Protein AF-A0A939CUR1-F1 (afdb_monomer)

Solvent-accessible surface area (backbone atoms only — not comparable to full-atom values): 13840 Å² total; per-residue (Å²): 130,84,54,70,67,59,56,50,53,54,41,52,55,47,49,54,52,38,53,52,41,51,52,50,43,52,54,49,52,56,50,45,75,70,51,85,50,70,72,58,36,55,51,44,55,55,48,42,56,52,50,50,54,51,36,54,49,42,51,53,50,45,54,52,52,56,68,70,62,74,82,44,72,70,57,51,53,60,54,64,67,60,46,60,67,62,48,48,54,50,52,57,44,62,71,79,44,52,67,50,76,44,81,42,66,35,53,69,88,67,47,52,70,58,51,50,54,54,50,60,71,68,54,76,94,81,46,97,55,80,67,47,78,42,58,28,70,40,72,60,54,48,75,31,71,68,47,46,49,50,53,50,21,55,74,74,73,44,66,91,88,63,51,69,69,56,41,38,51,50,51,47,58,47,42,76,75,29,46,43,39,41,35,38,38,46,49,73,60,50,53,73,69,53,52,50,45,46,44,63,75,47,48,47,57,42,48,57,62,30,62,78,70,58,54,96,82,59,89,38,38,44,38,37,39,41,34,27,54,67,34,60,64,80,79,49,94,74,86,77,85,130

Sequence (242 aa):
MFSVRHLQQKREELQQHYDAFSEKIRLLRNQHAIEAGASVAFQLDKEIKRVEVERDRLFKQIQIIERSCKSEPIHNELFRLNYIAQVQLFREFITEKRIGAFLVHGSPEYGQIWLLKRLLEKIPESTVTPPIPFHLSRRTLRTDIAALWRELGRRIGVEDFSSHEEIARNVVAQLKTQHIILVFHDLECIDETYLHELICDFWLPLVNSTSQTICSSNEFFLLMFLLDQDGCVNTWNLEFAD

Nearest PDB structures (foldseek):
  4ilo-assembly1_A  TM=2.734E-01  e=2.100E+00  Chlamydia trachomatis L2/434/Bu

Structure (mmCIF, N/CA/C/O backbone):
data_AF-A0A939CUR1-F1
#
_entry.id   AF-A0A939CUR1-F1
#
loop_
_atom_site.group_PDB
_atom_site.id
_atom_site.type_symbol
_atom_site.label_atom_id
_atom_site.label_alt_id
_atom_site.label_comp_id
_atom_site.label_asym_id
_atom_site.label_entity_id
_atom_site.label_seq_id
_atom_site.pdbx_PDB_ins_code
_atom_site.Cartn_x
_atom_site.Cartn_y
_atom_site.Cartn_z
_atom_site.occupancy
_atom_site.B_iso_or_equiv
_atom_site.auth_seq_id
_atom_site.auth_comp_id
_atom_site.auth_asym_id
_atom_site.auth_atom_id
_atom_site.pdbx_PDB_model_num
ATOM 1 N N . MET A 1 1 ? -43.283 -1.032 -3.962 1.00 45.78 1 MET A N 1
ATOM 2 C CA . MET A 1 1 ? -41.818 -1.006 -4.165 1.00 45.78 1 MET A CA 1
ATOM 3 C C . MET A 1 1 ? -41.288 0.243 -3.483 1.00 45.78 1 MET A C 1
ATOM 5 O O . MET A 1 1 ? -41.813 1.313 -3.761 1.00 45.78 1 MET A O 1
ATOM 9 N N . PHE A 1 2 ? -40.352 0.124 -2.538 1.00 50.22 2 PHE A N 1
ATOM 10 C CA . PHE A 1 2 ? -39.721 1.304 -1.936 1.00 50.22 2 PHE A CA 1
ATOM 11 C C . PHE A 1 2 ? -38.903 2.031 -3.011 1.00 50.22 2 PHE A C 1
ATOM 13 O O . PHE A 1 2 ? -38.204 1.382 -3.785 1.00 50.22 2 PHE A O 1
ATOM 20 N N . SER A 1 3 ? -39.020 3.358 -3.089 1.00 62.78 3 SER A N 1
ATOM 21 C CA . SER A 1 3 ? -38.227 4.168 -4.021 1.00 62.78 3 SER A CA 1
ATOM 22 C C . SER A 1 3 ? -36.734 3.997 -3.718 1.00 62.78 3 SER A C 1
ATOM 24 O O . SER A 1 3 ? -36.345 4.041 -2.551 1.00 62.78 3 SER A O 1
ATOM 26 N N . VAL A 1 4 ? -35.898 3.826 -4.748 1.00 62.41 4 VAL A N 1
ATOM 27 C CA . VAL A 1 4 ? -34.434 3.643 -4.639 1.00 62.41 4 VAL A CA 1
ATOM 28 C C . VAL A 1 4 ? -33.788 4.710 -3.745 1.00 62.41 4 VAL A C 1
ATOM 30 O O . VAL A 1 4 ? -32.929 4.394 -2.923 1.00 62.41 4 VAL A O 1
ATOM 33 N N . ARG A 1 5 ? -34.290 5.952 -3.802 1.00 65.25 5 ARG A N 1
ATOM 34 C CA . ARG A 1 5 ? -33.836 7.063 -2.948 1.00 65.25 5 ARG A CA 1
ATOM 35 C C . ARG A 1 5 ? -34.027 6.797 -1.455 1.00 65.25 5 ARG A C 1
ATOM 37 O O . ARG A 1 5 ? -33.176 7.155 -0.653 1.00 65.25 5 ARG A O 1
ATOM 44 N N . HIS A 1 6 ? -35.122 6.140 -1.080 1.00 73.19 6 HIS A N 1
ATOM 45 C CA . HIS A 1 6 ? -35.405 5.816 0.316 1.00 73.19 6 HIS A CA 1
ATOM 46 C C . HIS A 1 6 ? -34.470 4.722 0.849 1.00 73.19 6 HIS A C 1
ATOM 48 O O . HIS A 1 6 ? -34.033 4.785 1.995 1.00 73.19 6 HIS A O 1
ATOM 54 N N . LEU A 1 7 ? -34.113 3.742 0.010 1.00 72.75 7 LEU A N 1
ATOM 55 C CA . LEU A 1 7 ? -33.132 2.715 0.370 1.00 72.75 7 LEU A CA 1
ATOM 56 C C . LEU A 1 7 ? -31.708 3.285 0.455 1.00 72.75 7 LEU A C 1
ATOM 58 O O . LEU A 1 7 ? -30.952 2.878 1.333 1.00 72.75 7 LEU A O 1
ATOM 62 N N . GLN A 1 8 ? -31.357 4.250 -0.402 1.00 70.38 8 GLN A N 1
ATOM 63 C CA . GLN A 1 8 ? -30.071 4.957 -0.344 1.00 70.38 8 GLN A CA 1
ATOM 64 C C . GLN A 1 8 ? -29.929 5.802 0.920 1.00 70.38 8 GLN A C 1
ATOM 66 O O . GLN A 1 8 ? -28.932 5.662 1.621 1.00 70.38 8 GLN A O 1
ATOM 71 N N . GLN A 1 9 ? -30.942 6.602 1.252 1.00 79.19 9 GLN A N 1
ATOM 72 C CA . GLN A 1 9 ? -30.939 7.403 2.475 1.00 79.19 9 GLN A CA 1
ATOM 73 C C . GLN A 1 9 ? -30.814 6.513 3.719 1.00 79.19 9 GLN A C 1
ATOM 75 O O . GLN A 1 9 ? -29.962 6.735 4.574 1.00 79.19 9 GLN A O 1
ATOM 80 N N . LYS A 1 10 ? -31.585 5.422 3.765 1.00 81.69 10 LYS A N 1
ATOM 81 C CA . LYS A 1 10 ? -31.508 4.447 4.855 1.00 81.69 10 LYS A CA 1
ATOM 82 C C . LYS A 1 10 ? -30.134 3.773 4.949 1.00 81.69 10 LYS A C 1
ATOM 84 O O . LYS A 1 10 ? -29.680 3.458 6.043 1.00 81.69 10 LYS A O 1
ATOM 89 N N . ARG A 1 11 ? -29.459 3.537 3.820 1.00 79.50 11 ARG A N 1
ATOM 90 C CA . ARG A 1 11 ? -28.087 3.010 3.802 1.00 79.50 11 ARG A CA 1
ATOM 91 C C . ARG A 1 11 ? -27.094 4.027 4.361 1.00 79.50 11 ARG A C 1
ATOM 93 O O . ARG A 1 11 ? -26.241 3.636 5.146 1.00 79.50 11 ARG A O 1
ATOM 100 N N . GLU A 1 12 ? -27.181 5.292 3.959 1.00 80.06 12 GLU A N 1
ATOM 101 C CA . GLU A 1 12 ? -26.292 6.352 4.457 1.00 80.06 12 GLU A CA 1
ATOM 102 C C . GLU A 1 12 ? -26.417 6.525 5.971 1.00 80.06 12 GLU A C 1
ATOM 104 O O . GLU A 1 12 ? -25.405 6.568 6.664 1.00 80.06 12 GLU A O 1
ATOM 109 N N . GLU A 1 13 ? -27.641 6.509 6.497 1.00 84.75 13 GLU A N 1
ATOM 110 C CA . GLU A 1 13 ? -27.902 6.541 7.940 1.00 84.75 13 GLU A CA 1
ATOM 111 C C . GLU A 1 13 ? -27.266 5.335 8.658 1.00 84.75 13 GLU A C 1
ATOM 113 O O . GLU A 1 13 ? -26.575 5.488 9.667 1.00 84.75 13 GLU A O 1
ATOM 118 N N . LEU A 1 14 ? -27.424 4.124 8.107 1.00 84.62 14 LEU A N 1
ATOM 119 C CA . LEU A 1 14 ? -26.799 2.919 8.664 1.00 84.62 14 LEU A CA 1
ATOM 120 C C . LEU A 1 14 ? -25.266 2.963 8.587 1.00 84.62 14 LEU A C 1
ATOM 122 O O . LEU A 1 14 ? -24.602 2.486 9.507 1.00 84.62 14 LEU A O 1
ATOM 126 N N . GLN A 1 15 ? -24.703 3.537 7.522 1.00 80.25 15 GLN A N 1
ATOM 127 C CA . GLN A 1 15 ? -23.260 3.698 7.349 1.00 80.25 15 GLN A CA 1
ATOM 128 C C . GLN A 1 15 ? -22.686 4.684 8.373 1.00 80.25 15 GLN A C 1
ATOM 130 O O . GLN A 1 15 ? -21.686 4.376 9.012 1.00 80.25 15 GLN A O 1
ATOM 135 N N . GLN A 1 16 ? -23.352 5.818 8.600 1.00 83.88 16 GLN A N 1
ATOM 136 C CA . GLN A 1 16 ? -22.957 6.781 9.632 1.00 83.88 16 GLN A CA 1
ATOM 137 C C . GLN A 1 16 ? -22.974 6.149 11.028 1.00 83.88 16 GLN A C 1
ATOM 139 O O . GLN A 1 16 ? -22.051 6.346 11.816 1.00 83.88 16 GLN A O 1
ATOM 144 N N . HIS A 1 17 ? -23.994 5.340 11.327 1.00 81.31 17 HIS A N 1
ATOM 145 C CA . HIS A 1 17 ? -24.072 4.613 12.594 1.00 81.31 17 HIS A CA 1
ATOM 146 C C . HIS A 1 17 ? -22.960 3.560 12.722 1.00 81.31 17 HIS A C 1
ATOM 148 O O . HIS A 1 17 ? -22.388 3.390 13.798 1.00 81.31 17 HIS A O 1
ATOM 154 N N . TYR A 1 18 ? -22.623 2.875 11.628 1.00 86.00 18 TYR A N 1
ATOM 155 C CA . TYR A 1 18 ? -21.510 1.929 11.588 1.00 86.00 18 TYR A CA 1
ATOM 156 C C . TYR A 1 18 ? -20.160 2.618 11.846 1.00 86.00 18 TYR A C 1
ATOM 158 O O . TYR A 1 18 ? -19.359 2.127 12.646 1.00 86.00 18 TYR A O 1
ATOM 166 N N . ASP A 1 19 ? -19.916 3.767 11.210 1.00 80.94 19 ASP A N 1
ATOM 167 C CA . ASP A 1 19 ? -18.689 4.546 11.393 1.00 80.94 19 ASP A CA 1
ATOM 168 C C . ASP A 1 19 ? -18.581 5.069 12.836 1.00 80.94 19 ASP A C 1
ATOM 170 O O . ASP A 1 19 ? -17.533 4.929 13.469 1.00 80.94 19 ASP A O 1
ATOM 174 N N . ALA A 1 20 ? -19.684 5.560 13.411 1.00 86.50 20 ALA A N 1
ATOM 175 C CA . ALA A 1 20 ? -19.733 5.999 14.805 1.00 86.50 20 ALA A CA 1
ATOM 176 C C . ALA A 1 20 ? -19.427 4.862 15.798 1.00 86.50 20 ALA A C 1
ATOM 178 O O . ALA A 1 20 ? -18.695 5.062 16.770 1.00 86.50 20 ALA A O 1
ATOM 179 N N . PHE A 1 21 ? -19.938 3.649 15.557 1.00 83.00 21 PHE A N 1
ATOM 180 C CA . PHE A 1 21 ? -19.612 2.496 16.399 1.00 83.00 21 PHE A CA 1
ATOM 181 C C . PHE A 1 21 ? -18.171 2.023 16.234 1.00 83.00 21 PHE A C 1
ATOM 183 O O . PHE A 1 21 ? -17.555 1.615 17.218 1.00 83.00 21 PHE A O 1
ATOM 190 N N . SER A 1 22 ? -17.615 2.110 15.027 1.00 80.62 22 SER A N 1
ATOM 191 C CA . SER A 1 22 ? -16.208 1.784 14.777 1.00 80.62 22 SER A CA 1
ATOM 192 C C . SER A 1 22 ? -15.283 2.726 15.548 1.00 80.62 22 SER A C 1
ATOM 194 O O . SER A 1 22 ? -14.357 2.274 16.222 1.00 80.62 22 SER A O 1
ATOM 196 N N . GLU A 1 23 ? -15.595 4.022 15.541 1.00 84.31 23 GLU A N 1
ATOM 197 C CA . GLU A 1 23 ? -14.877 5.003 16.350 1.00 84.31 23 GLU A CA 1
ATOM 198 C C . GLU A 1 23 ? -15.039 4.772 17.852 1.00 84.31 23 GLU A C 1
ATOM 200 O O . GLU A 1 23 ? -14.063 4.811 18.604 1.00 84.31 23 GLU A O 1
ATOM 205 N N . LYS A 1 24 ? -16.250 4.430 18.305 1.00 87.12 24 LYS A N 1
ATOM 206 C CA . LYS A 1 24 ? -16.482 4.078 19.709 1.00 87.12 24 LYS A CA 1
ATOM 207 C C . LYS A 1 24 ? -15.641 2.870 20.142 1.00 87.12 24 LYS A C 1
ATOM 209 O O . LYS A 1 24 ? -15.041 2.911 21.213 1.00 87.12 24 LYS A O 1
ATOM 214 N N . ILE A 1 25 ? -15.558 1.818 19.324 1.00 84.25 25 ILE A N 1
ATOM 215 C CA . ILE A 1 25 ? -14.713 0.643 19.603 1.00 84.25 25 ILE A CA 1
ATOM 216 C C . ILE A 1 25 ? -13.242 1.053 19.697 1.00 84.25 25 ILE A C 1
ATOM 218 O O . ILE A 1 25 ? -12.553 0.613 20.617 1.00 84.25 25 ILE A O 1
ATOM 222 N N . ARG A 1 26 ? -12.763 1.917 18.792 1.00 87.31 26 ARG A N 1
ATOM 223 C CA . ARG A 1 26 ? -11.385 2.428 18.821 1.00 87.31 26 ARG A CA 1
ATOM 224 C C . ARG A 1 26 ? -11.079 3.129 20.145 1.00 87.31 26 ARG A C 1
ATOM 226 O O . ARG A 1 26 ? -10.090 2.800 20.794 1.00 87.31 26 ARG A O 1
ATOM 233 N N . LEU A 1 27 ? -11.947 4.044 20.575 1.00 86.06 27 LEU A N 1
ATOM 234 C CA . LEU A 1 27 ? -11.784 4.763 21.842 1.00 86.06 27 LEU A CA 1
ATOM 235 C C . LEU A 1 27 ? -11.803 3.819 23.050 1.00 86.06 27 LEU A C 1
ATOM 237 O O . LEU A 1 27 ? -10.942 3.929 23.921 1.00 86.06 27 LEU A O 1
ATOM 241 N N . LEU A 1 28 ? -12.731 2.858 23.080 1.00 83.62 28 LEU A N 1
ATOM 242 C CA . LEU A 1 28 ? -12.821 1.879 24.165 1.00 83.62 28 LEU A CA 1
ATOM 243 C C . LEU A 1 28 ? -11.587 0.970 24.235 1.00 83.62 28 LEU A C 1
ATOM 245 O O . LEU A 1 28 ? -11.107 0.689 25.328 1.00 83.62 28 LEU A O 1
ATOM 249 N N . ARG A 1 29 ? -11.037 0.543 23.091 1.00 84.25 29 ARG A N 1
ATOM 250 C CA . ARG A 1 29 ? -9.798 -0.254 23.038 1.00 84.25 29 ARG A CA 1
ATOM 251 C C . ARG A 1 29 ? -8.586 0.543 23.518 1.00 84.25 29 ARG A C 1
ATOM 253 O O . ARG A 1 29 ? -7.776 0.010 24.272 1.00 84.25 29 ARG A O 1
ATOM 260 N N . ASN A 1 30 ? -8.496 1.820 23.149 1.00 82.31 30 ASN A N 1
ATOM 261 C CA . ASN A 1 30 ? -7.448 2.713 23.649 1.00 82.31 30 ASN A CA 1
ATOM 262 C C . ASN A 1 30 ? -7.554 2.905 25.168 1.00 82.31 30 ASN A C 1
ATOM 264 O O . ASN A 1 30 ? -6.546 2.858 25.864 1.00 82.31 30 ASN A O 1
ATOM 268 N N . GLN A 1 31 ? -8.771 3.069 25.692 1.00 82.25 31 GLN A N 1
ATOM 269 C CA . GLN A 1 31 ? -9.006 3.171 27.130 1.00 82.25 31 GLN A CA 1
ATOM 270 C C . GLN A 1 31 ? -8.668 1.862 27.856 1.00 82.25 31 GLN A C 1
ATOM 272 O O . GLN A 1 31 ? -8.016 1.891 28.895 1.00 82.25 31 GLN A O 1
ATOM 277 N N . HIS A 1 32 ? -9.044 0.716 27.284 1.00 79.31 32 HIS A N 1
ATOM 278 C CA . HIS A 1 32 ? -8.709 -0.601 27.821 1.00 79.31 32 HIS A CA 1
ATOM 279 C C . HIS A 1 32 ? -7.191 -0.828 27.892 1.00 79.31 32 HIS A C 1
ATOM 281 O O . HIS A 1 32 ? -6.700 -1.377 28.870 1.00 79.31 32 HIS A O 1
ATOM 287 N N . ALA A 1 33 ? -6.430 -0.360 26.898 1.00 79.00 33 ALA A N 1
ATOM 288 C CA . ALA A 1 33 ? -4.972 -0.486 26.881 1.00 79.00 33 ALA A CA 1
ATOM 289 C C . ALA A 1 33 ? -4.258 0.312 27.993 1.00 79.00 33 ALA A C 1
ATOM 291 O O . ALA A 1 33 ? -3.114 0.006 28.320 1.00 79.00 33 ALA A O 1
ATOM 292 N N . ILE A 1 34 ? -4.916 1.329 28.561 1.00 81.12 34 ILE A N 1
ATOM 293 C CA . ILE A 1 34 ? -4.359 2.219 29.595 1.00 81.12 34 ILE A CA 1
ATOM 294 C C . ILE A 1 34 ? -4.875 1.838 31.000 1.00 81.12 34 ILE A C 1
ATOM 296 O O . ILE A 1 34 ? -4.311 2.259 32.010 1.00 81.12 34 ILE A O 1
ATOM 300 N N . GLU A 1 35 ? -5.933 1.029 31.089 1.00 80.44 35 GLU A N 1
ATOM 301 C CA . GLU A 1 35 ? -6.598 0.682 32.346 1.00 80.44 35 GLU A CA 1
ATOM 302 C C . GLU A 1 35 ? -5.827 -0.386 33.142 1.00 80.44 35 GLU A C 1
ATOM 304 O O . GLU A 1 35 ? -5.558 -1.483 32.656 1.00 80.44 35 GLU A O 1
ATOM 309 N N . ALA A 1 36 ? -5.509 -0.086 34.405 1.00 66.81 36 ALA A N 1
ATOM 310 C CA . ALA A 1 36 ? -4.786 -0.994 35.304 1.00 66.81 36 ALA A CA 1
ATOM 311 C C . ALA A 1 36 ? -5.724 -1.783 36.241 1.00 66.81 36 ALA A C 1
ATOM 313 O O . ALA A 1 36 ? -5.320 -2.780 36.846 1.00 66.81 36 ALA A O 1
ATOM 314 N N . GLY A 1 37 ? -6.980 -1.350 36.392 1.00 78.56 37 GLY A N 1
ATOM 315 C CA . GLY A 1 37 ? -7.966 -1.992 37.253 1.00 78.56 37 GLY A CA 1
ATOM 316 C C . GLY A 1 37 ? -8.685 -3.158 36.573 1.00 78.56 37 GLY A C 1
ATOM 317 O O . GLY A 1 37 ? -9.509 -2.951 35.686 1.00 78.56 37 GLY A O 1
ATOM 318 N N . ALA A 1 38 ? -8.490 -4.384 37.070 1.00 77.44 38 ALA A N 1
ATOM 319 C CA . ALA A 1 38 ? -9.096 -5.602 36.506 1.00 77.44 38 ALA A CA 1
ATOM 320 C C . ALA A 1 38 ? -10.639 -5.559 36.388 1.00 77.44 38 ALA A C 1
ATOM 322 O O . ALA A 1 38 ? -11.211 -6.112 35.453 1.00 77.44 38 ALA A O 1
ATOM 323 N N . SER A 1 39 ? -11.324 -4.880 37.316 1.00 83.38 39 SER A N 1
ATOM 324 C CA . SER A 1 39 ? -12.788 -4.715 37.278 1.00 83.38 39 SER A CA 1
ATOM 325 C C . SER A 1 39 ? -13.245 -3.771 36.158 1.00 83.38 39 SER A C 1
ATOM 327 O O . SER A 1 39 ? -14.251 -4.026 35.496 1.00 83.38 39 SER A O 1
ATOM 329 N N . VAL A 1 40 ? -12.488 -2.694 35.919 1.00 80.81 40 VAL A N 1
ATOM 330 C CA . VAL A 1 40 ? -12.791 -1.699 34.881 1.00 80.81 40 VAL A CA 1
ATOM 331 C C . VAL A 1 40 ? -12.428 -2.251 33.502 1.00 80.81 40 VAL A C 1
ATOM 333 O O . VAL A 1 40 ? -13.236 -2.148 32.584 1.00 80.81 40 VAL A O 1
ATOM 336 N N . ALA A 1 41 ? -11.298 -2.953 33.384 1.00 79.62 41 ALA A N 1
ATOM 337 C CA . ALA A 1 41 ? -10.913 -3.681 32.176 1.00 79.62 41 ALA A CA 1
ATOM 338 C C . ALA A 1 41 ? -11.991 -4.698 31.752 1.00 79.62 41 ALA A C 1
ATOM 340 O O . ALA A 1 41 ? -12.462 -4.677 30.618 1.00 79.62 41 ALA A O 1
ATOM 341 N N . PHE A 1 42 ? -12.498 -5.503 32.693 1.00 82.56 42 PHE A N 1
ATOM 342 C CA . PHE A 1 42 ? -13.574 -6.460 32.414 1.00 82.56 42 PHE A CA 1
ATOM 343 C C . PHE A 1 42 ? -14.889 -5.792 31.961 1.00 82.56 42 PHE A C 1
ATOM 345 O O . PHE A 1 42 ? -15.613 -6.329 31.117 1.00 82.56 42 PHE A O 1
ATOM 352 N N . GLN A 1 43 ? -15.226 -4.621 32.513 1.00 84.69 43 GLN A N 1
ATOM 353 C CA . GLN A 1 43 ? -16.392 -3.839 32.079 1.00 84.69 43 GLN A CA 1
ATOM 354 C C . GLN A 1 43 ? -16.205 -3.303 30.653 1.00 84.69 43 GLN A C 1
ATOM 356 O O . GLN A 1 43 ? -17.125 -3.420 29.840 1.00 84.69 43 GLN A O 1
ATOM 361 N N . LEU A 1 44 ? -15.014 -2.781 30.340 1.00 84.19 44 LEU A N 1
ATOM 362 C CA . LEU A 1 44 ? -14.653 -2.278 29.013 1.00 84.19 44 LEU A CA 1
ATOM 363 C C . LEU A 1 44 ? -14.690 -3.389 27.957 1.00 84.19 44 LEU A C 1
ATOM 365 O O . LEU A 1 44 ? -15.308 -3.194 26.915 1.00 84.19 44 LEU A O 1
ATOM 369 N N . ASP A 1 45 ? -14.155 -4.577 28.243 1.00 83.62 45 ASP A N 1
ATOM 370 C CA . ASP A 1 45 ? -14.230 -5.741 27.344 1.00 83.62 45 ASP A CA 1
ATOM 371 C C . ASP A 1 45 ? -15.676 -6.127 27.018 1.00 83.62 45 ASP A C 1
ATOM 373 O O . ASP A 1 45 ? -16.047 -6.401 25.871 1.00 83.62 45 ASP A O 1
ATOM 377 N N . LYS A 1 46 ? -16.536 -6.123 28.040 1.00 88.81 46 LYS A N 1
ATOM 378 C CA . LYS A 1 46 ? -17.959 -6.414 27.869 1.00 88.81 46 LYS A CA 1
ATOM 379 C C . LYS A 1 46 ? -18.652 -5.349 27.020 1.00 88.81 46 LYS A C 1
ATOM 381 O O . LYS A 1 46 ? -19.571 -5.687 26.269 1.00 88.81 46 LYS A O 1
ATOM 386 N N . GLU A 1 47 ? -18.250 -4.087 27.142 1.00 87.50 47 GLU A N 1
ATOM 387 C CA . GLU A 1 47 ? -18.786 -2.997 26.332 1.00 87.50 47 GLU A CA 1
ATOM 388 C C . GLU A 1 47 ? -18.286 -3.062 24.885 1.00 87.50 47 GLU A C 1
ATOM 390 O O . GLU A 1 47 ? -19.112 -3.013 23.974 1.00 87.50 47 GLU A O 1
ATOM 395 N N . ILE A 1 48 ? -16.987 -3.286 24.663 1.00 84.00 48 ILE A N 1
ATOM 396 C CA . ILE A 1 48 ? -16.389 -3.489 23.333 1.00 84.00 48 ILE A CA 1
ATOM 397 C C . ILE A 1 48 ? -17.137 -4.599 22.596 1.00 84.00 48 ILE A C 1
ATOM 399 O O . ILE A 1 48 ? -17.667 -4.369 21.511 1.00 84.00 48 ILE A O 1
ATOM 403 N N . LYS A 1 49 ? -17.302 -5.764 23.233 1.00 88.88 49 LYS A N 1
ATOM 404 C CA . LYS A 1 49 ? -17.988 -6.912 22.630 1.00 88.88 49 LYS A CA 1
ATOM 405 C C . LYS A 1 49 ? -19.447 -6.621 22.271 1.00 88.88 49 LYS A C 1
ATOM 407 O O . LYS A 1 49 ? -19.962 -7.141 21.284 1.00 88.88 49 LYS A O 1
ATOM 412 N N . ARG A 1 50 ? -20.148 -5.802 23.064 1.00 89.75 50 ARG A N 1
ATOM 413 C CA . ARG A 1 50 ? -21.527 -5.386 22.752 1.00 89.75 50 ARG A CA 1
ATOM 414 C C . ARG A 1 50 ? -21.570 -4.481 21.527 1.00 89.75 50 ARG A C 1
ATOM 416 O O . ARG A 1 50 ? -22.382 -4.725 20.638 1.00 89.75 50 ARG A O 1
ATOM 423 N N . VAL A 1 51 ? -20.694 -3.479 21.481 1.00 86.31 51 VAL A N 1
ATOM 424 C CA . VAL A 1 51 ? -20.630 -2.528 20.366 1.00 86.31 51 VAL A CA 1
ATOM 425 C C . VAL A 1 51 ? -20.200 -3.234 19.076 1.00 86.31 51 VAL A C 1
ATOM 427 O O . VAL A 1 51 ? -20.761 -2.962 18.020 1.00 86.31 51 VAL A O 1
ATOM 430 N N . GLU A 1 52 ? -19.289 -4.207 19.151 1.00 84.38 52 GLU A N 1
ATOM 431 C CA . GLU A 1 52 ? -18.903 -5.053 18.012 1.00 84.38 52 GLU A CA 1
ATOM 432 C C . GLU A 1 52 ? -20.087 -5.855 17.459 1.00 84.38 52 GLU A C 1
ATOM 434 O O . GLU A 1 52 ? -20.333 -5.839 16.255 1.00 84.38 52 GLU A O 1
ATOM 439 N N . VAL A 1 53 ? -20.889 -6.486 18.324 1.00 89.19 53 VAL A N 1
ATOM 440 C CA . VAL A 1 53 ? -22.090 -7.224 17.892 1.00 89.19 53 VAL A CA 1
ATOM 441 C C . VAL A 1 53 ? -23.114 -6.301 17.222 1.00 89.19 53 VAL A C 1
ATOM 443 O O . VAL A 1 53 ? -23.765 -6.699 16.253 1.00 89.19 53 VAL A O 1
ATOM 446 N N . GLU A 1 54 ? -23.289 -5.077 17.721 1.00 86.19 54 GLU A N 1
ATOM 447 C CA . GLU A 1 54 ? -24.184 -4.085 17.113 1.00 86.19 54 GLU A CA 1
ATOM 448 C C . GLU A 1 54 ? -23.660 -3.592 15.763 1.00 86.19 54 GLU A C 1
ATOM 450 O O . GLU A 1 54 ? -24.417 -3.552 14.788 1.00 86.19 54 GLU A O 1
ATOM 455 N N . ARG A 1 55 ? -22.359 -3.317 15.670 1.00 86.88 55 ARG A N 1
ATOM 456 C CA . ARG A 1 55 ? -21.677 -2.969 14.422 1.00 86.88 55 ARG A CA 1
ATOM 457 C C . ARG A 1 55 ? -21.843 -4.074 13.373 1.00 86.88 55 ARG A C 1
ATOM 459 O O . ARG A 1 55 ? -22.240 -3.793 12.243 1.00 86.88 55 ARG A O 1
ATOM 466 N N . ASP A 1 56 ? -21.637 -5.334 13.745 1.00 83.75 56 ASP A N 1
ATOM 467 C CA . ASP A 1 56 ? -21.774 -6.474 12.832 1.00 83.75 56 ASP A CA 1
ATOM 468 C C . ASP A 1 56 ? -23.228 -6.668 12.364 1.00 83.75 56 ASP A C 1
ATOM 470 O O . ASP A 1 56 ? -23.493 -7.086 11.232 1.00 83.75 56 ASP A O 1
ATOM 474 N N . ARG A 1 57 ? -24.209 -6.338 13.215 1.00 88.56 57 ARG A N 1
ATOM 475 C CA . ARG A 1 57 ? -25.628 -6.319 12.828 1.00 88.56 57 ARG A CA 1
ATOM 476 C C . ARG A 1 57 ? -25.928 -5.216 11.820 1.00 88.56 57 ARG A C 1
ATOM 478 O O . ARG A 1 57 ? -26.663 -5.484 10.869 1.00 88.56 57 ARG A O 1
ATOM 485 N N . LEU A 1 58 ? -25.387 -4.012 12.006 1.00 83.44 58 LEU A N 1
ATOM 486 C CA . LEU A 1 58 ? -25.529 -2.927 11.030 1.00 83.44 58 LEU A CA 1
ATOM 487 C C . LEU A 1 58 ? -24.907 -3.312 9.692 1.00 83.44 58 LEU A C 1
ATOM 489 O O . LEU A 1 58 ? -25.547 -3.146 8.658 1.00 83.44 58 LEU A O 1
ATOM 493 N N . PHE A 1 59 ? -23.723 -3.923 9.716 1.00 79.56 59 PHE A N 1
ATOM 494 C CA . PHE A 1 59 ? -23.059 -4.409 8.512 1.00 79.56 59 PHE A CA 1
ATOM 495 C C . PHE A 1 59 ? -23.934 -5.397 7.729 1.00 79.56 59 PHE A C 1
ATOM 497 O O . PHE A 1 59 ? -24.148 -5.237 6.527 1.00 79.56 59 PHE A O 1
ATOM 504 N N . LYS A 1 60 ? -24.540 -6.375 8.417 1.00 85.06 60 LYS A N 1
ATOM 505 C CA . LYS A 1 60 ? -25.478 -7.319 7.788 1.00 85.06 60 LYS A CA 1
ATOM 506 C C . LYS A 1 60 ? -26.705 -6.619 7.196 1.00 85.06 60 LYS A C 1
ATOM 508 O O . LYS A 1 60 ? -27.163 -7.006 6.124 1.00 85.06 60 LYS A O 1
ATOM 513 N N . GLN A 1 61 ? -27.241 -5.595 7.862 1.00 83.44 61 GLN A N 1
ATOM 514 C CA . GLN A 1 61 ? -28.383 -4.825 7.350 1.00 83.44 61 GLN A CA 1
ATOM 515 C C . GLN A 1 61 ? -28.021 -4.009 6.107 1.00 83.44 61 GLN A C 1
ATOM 517 O O . GLN A 1 61 ? -28.794 -4.002 5.148 1.00 83.44 61 GLN A O 1
ATOM 522 N N . ILE A 1 62 ? -26.839 -3.388 6.095 1.00 82.44 62 ILE A N 1
ATOM 523 C CA . ILE A 1 62 ? -26.294 -2.691 4.927 1.00 82.44 62 ILE A CA 1
ATOM 524 C C . ILE A 1 62 ? -26.197 -3.676 3.756 1.00 82.44 62 ILE A C 1
ATOM 526 O O . ILE A 1 62 ? -26.824 -3.441 2.727 1.00 82.44 62 ILE A O 1
ATOM 530 N N . GLN A 1 63 ? -25.578 -4.845 3.947 1.00 79.62 63 GLN A N 1
ATOM 531 C CA . GLN A 1 63 ? -25.473 -5.870 2.898 1.00 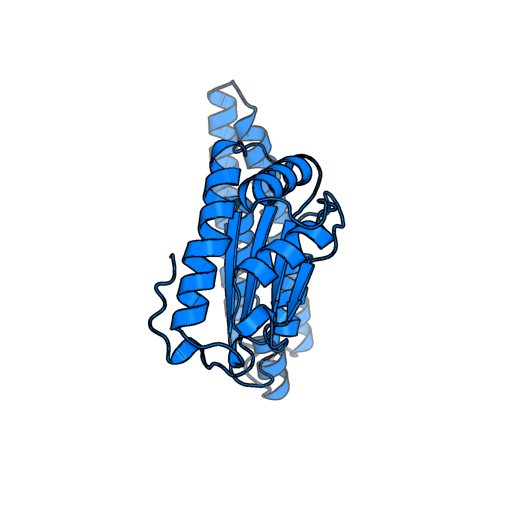79.62 63 GLN A CA 1
ATOM 532 C C . GLN A 1 63 ? -26.831 -6.346 2.350 1.00 79.62 63 GLN A C 1
ATOM 534 O O . GLN A 1 63 ? -26.966 -6.647 1.161 1.00 79.62 63 GLN A O 1
ATOM 539 N N . ILE A 1 64 ? -27.860 -6.449 3.198 1.00 83.31 64 ILE A N 1
ATOM 540 C CA . ILE A 1 64 ? -29.213 -6.846 2.773 1.00 83.31 64 ILE A CA 1
ATOM 541 C C . ILE A 1 64 ? -29.860 -5.757 1.909 1.00 83.31 64 ILE A C 1
ATOM 543 O O . ILE A 1 64 ? -30.456 -6.069 0.873 1.00 83.31 64 ILE A O 1
ATOM 547 N N . ILE A 1 65 ? -29.739 -4.490 2.313 1.00 78.06 65 ILE A N 1
ATOM 548 C CA . ILE A 1 65 ? -30.247 -3.348 1.540 1.00 78.06 65 ILE A CA 1
ATOM 549 C C . ILE A 1 65 ? -29.532 -3.281 0.189 1.00 78.06 65 ILE A C 1
ATOM 551 O O . ILE A 1 65 ? -30.181 -3.138 -0.843 1.00 78.06 65 ILE A O 1
ATOM 555 N N . GLU A 1 66 ? -28.223 -3.512 0.170 1.00 68.50 66 GLU A N 1
ATOM 556 C CA . GLU A 1 66 ? -27.412 -3.559 -1.049 1.00 68.50 66 GLU A CA 1
ATOM 557 C C . GLU A 1 66 ? -27.867 -4.661 -2.006 1.00 68.50 66 GLU A C 1
ATOM 559 O O . GLU A 1 66 ? -28.051 -4.421 -3.199 1.00 68.50 66 GLU A O 1
ATOM 564 N N . ARG A 1 67 ? -28.163 -5.860 -1.488 1.00 71.44 67 ARG A N 1
ATOM 565 C CA . ARG A 1 67 ? -28.737 -6.940 -2.305 1.00 71.44 67 ARG A CA 1
ATOM 566 C C . ARG A 1 67 ? -30.136 -6.626 -2.830 1.00 71.44 67 ARG A C 1
ATOM 568 O O . ARG A 1 67 ? -30.546 -7.243 -3.809 1.00 71.44 67 ARG A O 1
ATOM 575 N N . SER A 1 68 ? -30.859 -5.719 -2.183 1.00 70.19 68 SER A N 1
ATOM 576 C CA . SER A 1 68 ? -32.222 -5.332 -2.556 1.00 70.19 68 SER A CA 1
ATOM 577 C C . SER A 1 68 ? -32.251 -4.178 -3.569 1.00 70.19 68 SER A C 1
ATOM 579 O O . SER A 1 68 ? -33.235 -4.031 -4.285 1.00 70.19 68 SER A O 1
ATOM 581 N N . CYS A 1 69 ? -31.163 -3.410 -3.691 1.00 60.72 69 CYS A N 1
ATOM 582 C CA . CYS A 1 69 ? -30.994 -2.320 -4.663 1.00 60.72 69 CYS A CA 1
ATOM 583 C C . CYS A 1 69 ? -30.533 -2.780 -6.066 1.00 60.72 69 CYS A C 1
ATOM 585 O O . CYS A 1 69 ? -30.203 -1.945 -6.900 1.00 60.72 69 CYS A O 1
ATOM 587 N N . LYS A 1 70 ? -30.525 -4.090 -6.353 1.00 55.31 70 LYS A N 1
ATOM 588 C CA . LYS A 1 70 ? -29.984 -4.733 -7.574 1.00 55.31 70 LYS A CA 1
ATOM 589 C C . LYS A 1 70 ? -30.663 -4.377 -8.919 1.00 55.31 70 LYS A C 1
ATOM 591 O O . LYS A 1 70 ? -30.478 -5.113 -9.884 1.00 55.31 70 LYS A O 1
ATOM 596 N N . SER A 1 71 ? -31.471 -3.319 -9.024 1.00 52.56 71 SER A N 1
ATOM 597 C CA . SER A 1 71 ? -32.339 -3.104 -10.196 1.00 52.56 71 SER A CA 1
ATOM 598 C C . SER A 1 71 ? -31.858 -2.106 -11.258 1.00 52.56 71 SER A C 1
ATOM 600 O O . SER A 1 71 ? -32.622 -1.867 -12.185 1.00 52.56 71 SER A O 1
ATOM 602 N N . GLU A 1 72 ? -30.637 -1.555 -11.213 1.00 54.38 72 GLU A N 1
ATOM 603 C CA . GLU A 1 72 ? -30.125 -0.707 -12.313 1.00 54.38 72 GLU A CA 1
ATOM 604 C C . GLU A 1 72 ? -28.650 -1.009 -12.669 1.00 54.38 72 GLU A C 1
ATOM 606 O O . GLU A 1 72 ? -27.796 -0.921 -11.788 1.00 54.38 72 GLU A O 1
ATOM 611 N N . PRO A 1 73 ? -28.315 -1.333 -13.940 1.00 55.84 73 PRO A N 1
ATOM 612 C CA . PRO A 1 73 ? -26.956 -1.714 -14.358 1.00 55.84 73 PRO A CA 1
ATOM 613 C C . PRO A 1 73 ? -25.902 -0.626 -14.110 1.00 55.84 73 PRO A C 1
ATOM 615 O O . PRO A 1 73 ? -24.844 -0.891 -13.567 1.00 55.84 73 PRO A O 1
ATOM 618 N N . ILE A 1 74 ? -26.208 0.637 -14.416 1.00 54.75 74 ILE A N 1
ATOM 619 C CA . ILE A 1 74 ? -25.278 1.754 -14.162 1.00 54.75 74 ILE A CA 1
ATOM 620 C C . ILE A 1 74 ? -25.051 1.965 -12.663 1.00 54.75 74 ILE A C 1
ATOM 622 O O . ILE A 1 74 ? -23.937 2.263 -12.233 1.00 54.75 74 ILE A O 1
ATOM 626 N N . HIS A 1 75 ? -26.105 1.799 -11.861 1.00 48.81 75 HIS A N 1
ATOM 627 C CA . HIS A 1 75 ? -26.002 1.896 -10.411 1.00 48.81 75 HIS A CA 1
ATOM 628 C C . HIS A 1 75 ? -25.113 0.785 -9.873 1.00 48.81 75 HIS A C 1
ATOM 630 O O . HIS A 1 75 ? -24.211 1.077 -9.107 1.00 48.81 75 HIS A O 1
ATOM 636 N N . ASN A 1 76 ? -25.292 -0.449 -10.343 1.00 48.94 76 ASN A N 1
ATOM 637 C CA . ASN A 1 76 ? -24.521 -1.615 -9.928 1.00 48.94 76 ASN A CA 1
ATOM 638 C C . ASN A 1 76 ? -23.023 -1.474 -10.264 1.00 48.94 76 ASN A C 1
ATOM 640 O O . ASN A 1 76 ? -22.178 -1.828 -9.446 1.00 48.94 76 ASN A O 1
ATOM 644 N N . GLU A 1 77 ? -22.679 -0.867 -11.398 1.00 54.59 77 GLU A N 1
ATOM 645 C CA . GLU A 1 77 ? -21.290 -0.654 -11.807 1.00 54.59 77 GLU A CA 1
ATOM 646 C C . GLU A 1 77 ? -20.645 0.463 -10.970 1.00 54.59 77 GLU A C 1
ATOM 648 O O . GLU A 1 77 ? -19.562 0.269 -10.419 1.00 54.59 77 GLU A O 1
ATOM 653 N N . LEU A 1 78 ? -21.354 1.575 -10.741 1.00 55.34 78 LEU A N 1
ATOM 654 C CA . LEU A 1 78 ? -20.945 2.623 -9.791 1.00 55.34 78 LEU A CA 1
ATOM 655 C C . LEU A 1 78 ? -20.886 2.112 -8.339 1.00 55.34 78 LEU A C 1
ATOM 657 O O . LEU A 1 78 ? -20.084 2.591 -7.536 1.00 55.34 78 LEU A O 1
ATOM 661 N N . PHE A 1 79 ? -21.711 1.122 -7.996 1.00 52.81 79 PHE A N 1
ATOM 662 C CA . PHE A 1 79 ? -21.752 0.488 -6.682 1.00 52.81 79 PHE A CA 1
ATOM 663 C C . PHE A 1 79 ? -20.583 -0.483 -6.484 1.00 52.81 79 PHE A C 1
ATOM 665 O O . PHE A 1 79 ? -19.963 -0.489 -5.420 1.00 52.81 79 PHE A O 1
ATOM 672 N N . ARG A 1 80 ? -20.226 -1.263 -7.514 1.00 54.12 80 ARG A N 1
ATOM 673 C CA . ARG A 1 80 ? -19.024 -2.119 -7.540 1.00 54.12 80 ARG A CA 1
ATOM 674 C C . ARG A 1 80 ? -17.747 -1.292 -7.496 1.00 54.12 80 ARG A C 1
ATOM 676 O O . ARG A 1 80 ? -16.798 -1.692 -6.827 1.00 54.12 80 ARG A O 1
ATOM 683 N N . LEU A 1 81 ? -17.764 -0.111 -8.108 1.00 62.72 81 LEU A N 1
ATOM 684 C CA . LEU A 1 81 ? -16.699 0.872 -7.975 1.00 62.72 81 LEU A CA 1
ATOM 685 C C . LEU A 1 81 ? -16.574 1.424 -6.554 1.00 62.72 81 LEU A C 1
ATOM 687 O O . LEU A 1 81 ? -15.593 2.081 -6.294 1.00 62.72 81 LEU A O 1
ATOM 691 N N . ASN A 1 82 ? -17.479 1.190 -5.596 1.00 69.00 82 ASN A N 1
ATOM 692 C CA . ASN A 1 82 ? -17.355 1.799 -4.263 1.00 69.00 82 ASN A CA 1
ATOM 693 C C . ASN A 1 82 ? -16.267 1.146 -3.373 1.00 69.00 82 ASN A C 1
ATOM 695 O O . ASN A 1 82 ? -15.992 1.662 -2.290 1.00 69.00 82 ASN A O 1
ATOM 699 N N . TYR A 1 83 ? -15.671 0.024 -3.804 1.00 79.75 83 TYR A N 1
ATOM 700 C CA . TYR A 1 83 ? -14.583 -0.728 -3.147 1.00 79.75 83 TYR A CA 1
ATOM 701 C C . TYR A 1 83 ? -14.688 -0.885 -1.619 1.00 79.75 83 TYR A C 1
ATOM 703 O O . TYR A 1 83 ? -13.688 -0.854 -0.903 1.00 79.75 83 TYR A O 1
ATOM 711 N N . ILE A 1 84 ? -15.905 -1.028 -1.090 1.00 79.62 84 ILE A N 1
ATOM 712 C CA . ILE A 1 84 ? -16.148 -1.030 0.362 1.00 79.62 84 ILE A CA 1
ATOM 713 C C . ILE A 1 84 ? -15.367 -2.157 1.039 1.00 79.62 84 ILE A C 1
ATOM 715 O O . ILE A 1 84 ? -14.753 -1.935 2.076 1.00 79.62 84 ILE A O 1
ATOM 719 N N . ALA A 1 85 ? -15.365 -3.349 0.435 1.00 83.12 85 ALA A N 1
ATOM 720 C CA . ALA A 1 85 ? -14.659 -4.507 0.969 1.00 83.12 85 ALA A CA 1
ATOM 721 C C . ALA A 1 85 ? -13.145 -4.260 1.046 1.00 83.12 85 ALA A C 1
ATOM 723 O O . ALA A 1 85 ? -12.547 -4.477 2.092 1.00 83.12 85 ALA A O 1
ATOM 724 N N . GLN A 1 86 ? -12.539 -3.734 -0.022 1.00 87.94 86 GLN A N 1
ATOM 725 C CA . GLN A 1 86 ? -11.108 -3.422 -0.069 1.00 87.94 86 GLN A CA 1
ATOM 726 C C . GLN A 1 86 ? -10.742 -2.331 0.942 1.00 87.94 86 GLN A C 1
ATOM 728 O O . GLN A 1 86 ? -9.742 -2.442 1.644 1.00 87.94 86 GLN A O 1
ATOM 733 N N . VAL A 1 87 ? -11.579 -1.296 1.059 1.00 88.19 87 VAL A N 1
ATOM 734 C CA . VAL A 1 87 ? -11.397 -0.220 2.042 1.00 88.19 87 VAL A CA 1
ATOM 735 C C . VAL A 1 87 ? -11.510 -0.754 3.472 1.00 88.19 87 VAL A C 1
ATOM 737 O O . VAL A 1 87 ? -10.750 -0.331 4.339 1.00 88.19 87 VAL A O 1
ATOM 740 N N . GLN A 1 88 ? -12.435 -1.678 3.732 1.00 86.19 88 GLN A N 1
ATOM 741 C CA . GLN A 1 88 ? -12.611 -2.290 5.046 1.00 86.19 88 GLN A CA 1
ATOM 742 C C . GLN A 1 88 ? -11.419 -3.183 5.417 1.00 86.19 88 GLN A C 1
ATOM 744 O O . GLN A 1 88 ? -10.874 -3.015 6.504 1.00 86.19 88 GLN A O 1
ATOM 749 N N . LEU A 1 89 ? -10.961 -4.042 4.500 1.00 89.31 89 LEU A N 1
ATOM 750 C CA . LEU A 1 89 ? -9.759 -4.864 4.689 1.00 89.31 89 LEU A CA 1
ATOM 751 C C . LEU A 1 89 ? -8.530 -3.997 4.973 1.00 89.31 89 LEU A C 1
ATOM 753 O O . LEU A 1 89 ? -7.762 -4.263 5.893 1.00 89.31 89 LEU A O 1
ATOM 757 N N . PHE A 1 90 ? -8.376 -2.903 4.227 1.00 91.25 90 PHE A N 1
ATOM 758 C CA . PHE A 1 90 ? -7.301 -1.950 4.465 1.00 91.25 90 PHE A CA 1
ATOM 759 C C . PHE A 1 90 ? -7.405 -1.294 5.848 1.00 91.25 90 PHE A C 1
ATOM 761 O O . PHE A 1 90 ? -6.401 -1.188 6.544 1.00 91.25 90 PHE A O 1
ATOM 768 N N . ARG A 1 91 ? -8.610 -0.891 6.280 1.00 88.75 91 ARG A N 1
ATOM 769 C CA . ARG A 1 91 ? -8.848 -0.317 7.618 1.00 88.75 91 ARG A CA 1
ATOM 770 C C . ARG A 1 91 ? -8.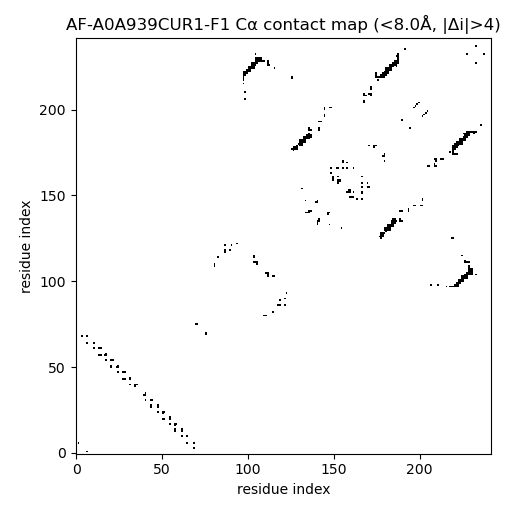497 -1.289 8.743 1.00 88.75 91 ARG A C 1
ATOM 772 O O . ARG A 1 91 ? -7.896 -0.883 9.737 1.00 88.75 91 ARG A O 1
ATOM 779 N N . GLU A 1 92 ? -8.877 -2.552 8.595 1.00 88.62 92 GLU A N 1
ATOM 780 C CA . GLU A 1 92 ? -8.536 -3.614 9.545 1.00 88.62 92 GLU A CA 1
ATOM 781 C C . GLU A 1 92 ? -7.017 -3.789 9.617 1.00 88.62 92 GLU A C 1
ATOM 783 O O . GLU A 1 92 ? -6.441 -3.695 10.702 1.00 88.62 92 GLU A O 1
ATOM 788 N N . PHE A 1 93 ? -6.352 -3.871 8.461 1.00 90.31 93 PHE A N 1
ATOM 789 C CA . PHE A 1 93 ? -4.898 -3.965 8.383 1.00 90.31 93 PHE A CA 1
ATOM 790 C C . PHE A 1 93 ? -4.196 -2.806 9.095 1.00 90.31 93 PHE A C 1
ATOM 792 O O . PHE A 1 93 ? -3.361 -3.040 9.965 1.00 90.31 93 PHE A O 1
ATOM 799 N N . ILE A 1 94 ? -4.526 -1.552 8.763 1.00 88.56 94 ILE A N 1
ATOM 800 C CA . ILE A 1 94 ? -3.843 -0.383 9.344 1.00 88.56 94 ILE A CA 1
ATOM 801 C C . ILE A 1 94 ? -4.178 -0.182 10.825 1.00 88.56 94 ILE A C 1
ATOM 803 O O . ILE A 1 94 ? -3.522 0.605 11.500 1.00 88.56 94 ILE A O 1
ATOM 807 N N . THR A 1 95 ? -5.183 -0.875 11.365 1.00 85.12 95 THR A N 1
ATOM 808 C CA . THR A 1 95 ? -5.437 -0.877 12.810 1.00 85.12 95 THR A CA 1
ATOM 809 C C . THR A 1 95 ? -4.393 -1.728 13.533 1.00 85.12 95 THR A C 1
ATOM 811 O O . THR A 1 95 ? -3.892 -1.315 14.578 1.00 85.12 95 THR A O 1
ATOM 814 N N . GLU A 1 96 ? -4.016 -2.867 12.953 1.00 84.50 96 GLU A N 1
ATOM 815 C CA . GLU A 1 96 ? -3.162 -3.882 13.582 1.00 84.50 96 GLU A CA 1
ATOM 816 C C . GLU A 1 96 ? -1.684 -3.766 13.195 1.00 84.50 96 GLU A C 1
ATOM 818 O O . GLU A 1 96 ? -0.797 -3.960 14.025 1.00 84.50 96 GLU A O 1
ATOM 823 N N . LYS A 1 97 ? -1.409 -3.445 11.930 1.00 87.88 97 LYS A N 1
ATOM 824 C CA . LYS A 1 97 ? -0.074 -3.446 11.331 1.00 87.88 97 LYS A CA 1
ATOM 825 C C . LYS A 1 97 ? 0.314 -2.030 10.902 1.00 87.88 97 LYS A C 1
ATOM 827 O O . LYS A 1 97 ? -0.511 -1.230 10.461 1.00 87.88 97 LYS A O 1
ATOM 832 N N . ARG A 1 98 ? 1.599 -1.701 11.054 1.00 87.88 98 ARG A N 1
ATOM 833 C CA . ARG A 1 98 ? 2.173 -0.398 10.651 1.00 87.88 98 ARG A CA 1
ATOM 834 C C . ARG A 1 98 ? 2.989 -0.466 9.367 1.00 87.88 98 ARG A C 1
ATOM 836 O O . ARG A 1 98 ? 3.190 0.556 8.719 1.00 87.88 98 ARG A O 1
ATOM 843 N N . ILE A 1 99 ? 3.439 -1.661 9.008 1.00 91.88 99 ILE A N 1
ATOM 844 C CA . ILE A 1 99 ? 4.235 -1.924 7.816 1.00 91.88 99 ILE A CA 1
ATOM 845 C C . ILE A 1 99 ? 3.428 -2.862 6.929 1.00 91.88 99 ILE A C 1
ATOM 847 O O . ILE A 1 99 ? 2.944 -3.882 7.419 1.00 91.88 99 ILE A O 1
ATOM 851 N N . GLY A 1 100 ? 3.264 -2.522 5.652 1.00 91.75 100 GLY A N 1
ATOM 852 C CA . GLY A 1 100 ? 2.456 -3.321 4.736 1.00 91.75 100 GLY A CA 1
ATOM 853 C C . GLY A 1 100 ? 2.738 -3.059 3.269 1.00 91.75 100 GLY A C 1
ATOM 854 O O . GLY A 1 100 ? 3.115 -1.955 2.888 1.00 91.75 100 GLY A O 1
ATOM 855 N N . ALA A 1 101 ? 2.522 -4.085 2.454 1.00 93.56 101 ALA A N 1
ATOM 856 C CA . ALA A 1 101 ? 2.544 -3.994 1.005 1.00 93.56 101 ALA A CA 1
ATOM 857 C C . ALA A 1 101 ? 1.186 -4.434 0.455 1.00 93.56 101 ALA A C 1
ATOM 859 O O . ALA A 1 101 ? 0.625 -5.427 0.914 1.00 93.56 101 ALA A O 1
ATOM 860 N N . PHE A 1 102 ? 0.669 -3.699 -0.524 1.00 93.50 102 PHE A N 1
ATOM 861 C CA . PHE A 1 102 ? -0.624 -3.950 -1.146 1.00 93.50 102 PHE A CA 1
ATOM 862 C C . PHE A 1 102 ? -0.466 -4.010 -2.656 1.00 93.50 102 PHE A C 1
ATOM 864 O O . PHE A 1 102 ? 0.080 -3.089 -3.266 1.00 93.50 102 PHE A O 1
ATOM 871 N N . LEU A 1 103 ? -1.009 -5.062 -3.258 1.00 92.38 103 LEU A N 1
ATOM 872 C CA . LEU A 1 103 ? -1.207 -5.133 -4.696 1.00 92.38 103 LEU A CA 1
ATOM 873 C C . LEU A 1 103 ? -2.611 -4.623 -5.029 1.00 92.38 103 LEU A C 1
ATOM 875 O O . LEU A 1 103 ? -3.613 -5.187 -4.593 1.00 92.38 103 LEU A O 1
ATOM 879 N N . VAL A 1 104 ? -2.680 -3.561 -5.823 1.00 91.44 104 VAL A N 1
ATOM 880 C CA . VAL A 1 104 ? -3.917 -3.048 -6.407 1.00 91.44 104 VAL A CA 1
ATOM 881 C C . VAL A 1 104 ? -3.915 -3.452 -7.874 1.00 91.44 104 VAL A C 1
ATOM 883 O O . VAL A 1 104 ? -3.270 -2.805 -8.695 1.00 91.44 104 VAL A O 1
ATOM 886 N N . HIS A 1 105 ? -4.624 -4.534 -8.190 1.00 88.88 105 HIS A N 1
ATOM 887 C CA . HIS A 1 105 ? -4.697 -5.088 -9.539 1.00 88.88 105 HIS A CA 1
ATOM 888 C C . HIS A 1 105 ? -6.141 -5.156 -10.043 1.00 88.88 105 HIS A C 1
ATOM 890 O O . HIS A 1 105 ? -7.102 -5.180 -9.268 1.00 88.88 105 HIS A O 1
ATOM 896 N N . GLY A 1 106 ? -6.297 -5.178 -11.361 1.00 84.25 106 GLY A N 1
ATOM 897 C CA . GLY A 1 106 ? -7.585 -5.297 -12.030 1.00 84.25 106 GLY A CA 1
ATOM 898 C C . GLY A 1 106 ? -7.412 -5.267 -13.541 1.00 84.25 106 GLY A C 1
ATOM 899 O O . GLY A 1 106 ? -6.316 -5.031 -14.033 1.00 84.25 106 GLY A O 1
ATOM 900 N N . SER A 1 107 ? -8.490 -5.504 -14.281 1.00 82.56 107 SER A N 1
ATOM 901 C CA . SER A 1 107 ? -8.478 -5.303 -15.732 1.00 82.56 107 SER A CA 1
ATOM 902 C C . SER A 1 107 ? -8.331 -3.812 -16.088 1.00 82.56 107 SER A C 1
ATOM 904 O O . SER A 1 107 ? -8.655 -2.957 -15.256 1.00 82.56 107 SER A O 1
ATOM 906 N N . PRO A 1 108 ? -7.911 -3.479 -17.320 1.00 82.25 108 PRO A N 1
ATOM 907 C CA . PRO A 1 108 ? -7.819 -2.093 -17.771 1.00 82.25 108 PRO A CA 1
ATOM 908 C C . PRO A 1 108 ? -9.088 -1.296 -17.470 1.00 82.25 108 PRO A C 1
ATOM 910 O O . PRO A 1 108 ? -10.196 -1.767 -17.720 1.00 82.25 108 PRO A O 1
ATOM 913 N N . GLU A 1 109 ? -8.912 -0.089 -16.926 1.00 76.31 109 GLU A N 1
ATOM 914 C CA . GLU A 1 109 ? -9.986 0.858 -16.578 1.00 76.31 109 GLU A CA 1
ATOM 915 C C . GLU A 1 109 ? -10.912 0.430 -15.420 1.00 76.31 109 GLU A C 1
ATOM 917 O O . GLU A 1 109 ? -11.916 1.090 -15.150 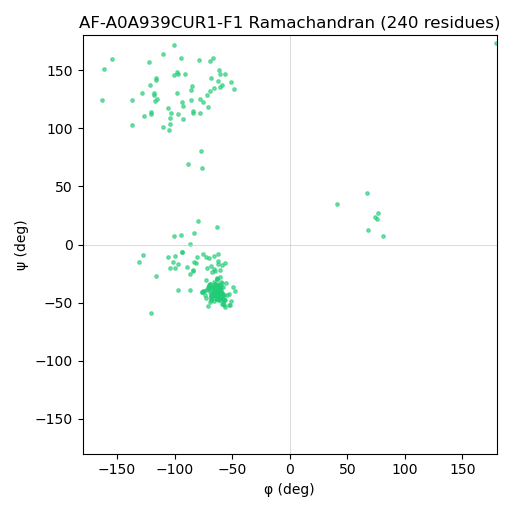1.00 76.31 109 GLU A O 1
ATOM 922 N N . TYR A 1 110 ? -10.559 -0.600 -14.643 1.00 78.88 110 TYR A N 1
ATOM 923 C CA . TYR A 1 110 ? -11.353 -1.055 -13.488 1.00 78.88 110 TYR A CA 1
ATOM 924 C C . TYR A 1 110 ? -11.159 -0.199 -12.228 1.00 78.88 110 TYR A C 1
ATOM 926 O O . TYR A 1 110 ? -11.482 -0.646 -11.128 1.00 78.88 110 TYR A O 1
ATOM 934 N N . GLY A 1 111 ? -10.670 1.037 -12.371 1.00 84.19 111 GLY A N 1
ATOM 935 C CA . GLY A 1 111 ? -10.624 2.055 -11.320 1.00 84.19 111 GLY A CA 1
ATOM 936 C C . GLY A 1 111 ? -9.559 1.846 -10.238 1.00 84.19 111 GLY A C 1
ATOM 937 O O . GLY A 1 111 ? -9.681 2.406 -9.151 1.00 84.19 111 GLY A O 1
ATOM 938 N N . GLN A 1 112 ? -8.481 1.117 -10.521 1.00 88.38 112 GLN A N 1
ATOM 939 C CA . GLN A 1 112 ? -7.363 0.852 -9.604 1.00 88.38 112 GLN A CA 1
ATOM 940 C C . GLN A 1 112 ? -6.774 2.143 -9.006 1.00 88.38 112 GLN A C 1
ATOM 942 O O . GLN A 1 112 ? -6.555 2.231 -7.799 1.00 88.38 112 GLN A O 1
ATOM 947 N N . ILE A 1 113 ? -6.593 3.194 -9.819 1.00 88.19 113 ILE A N 1
ATOM 948 C CA . ILE A 1 113 ? -6.139 4.523 -9.347 1.00 88.19 113 ILE A CA 1
ATOM 949 C C . ILE A 1 113 ? -7.126 5.116 -8.345 1.00 88.19 113 ILE A C 1
ATOM 951 O O . ILE A 1 113 ? -6.739 5.772 -7.378 1.00 88.19 113 ILE A O 1
ATOM 955 N N . TRP A 1 114 ? -8.417 4.931 -8.597 1.00 88.12 114 TRP A N 1
ATOM 956 C CA . TRP A 1 114 ? -9.459 5.467 -7.740 1.00 88.12 114 TRP A CA 1
ATOM 957 C C . TRP A 1 114 ? -9.538 4.698 -6.423 1.00 88.12 114 TRP A C 1
ATOM 959 O O . TRP A 1 114 ? -9.659 5.320 -5.368 1.00 88.12 114 TRP A O 1
ATOM 969 N N . LEU A 1 115 ? -9.379 3.372 -6.467 1.00 90.12 115 LEU A N 1
ATOM 970 C CA . LEU A 1 115 ? -9.192 2.555 -5.274 1.00 90.12 115 LEU A CA 1
ATOM 971 C C . LEU A 1 115 ? -7.982 3.045 -4.473 1.00 90.12 115 LEU A C 1
ATOM 973 O O . LEU A 1 115 ? -8.150 3.372 -3.304 1.00 90.12 115 LEU A O 1
ATOM 977 N N . LEU A 1 116 ? -6.806 3.202 -5.092 1.00 91.88 116 LEU A N 1
ATOM 978 C CA . LEU A 1 116 ? -5.618 3.727 -4.411 1.00 91.88 116 LEU A CA 1
ATOM 979 C C . LEU A 1 116 ? -5.917 5.049 -3.695 1.00 91.88 116 LEU A C 1
ATOM 981 O O . LEU A 1 116 ? -5.667 5.158 -2.499 1.00 91.88 116 LEU A O 1
ATOM 985 N N . LYS A 1 117 ? -6.489 6.036 -4.399 1.00 88.88 117 LYS A N 1
ATOM 986 C CA . LYS A 1 117 ? -6.836 7.338 -3.802 1.00 88.88 117 LYS A CA 1
ATOM 987 C C . LYS A 1 117 ? -7.715 7.176 -2.566 1.00 88.88 117 LYS A C 1
ATOM 989 O O . LYS A 1 117 ? -7.446 7.790 -1.540 1.00 88.88 117 LYS A O 1
ATOM 994 N N . ARG A 1 118 ? -8.709 6.292 -2.630 1.00 88.06 118 ARG A N 1
ATOM 995 C CA . ARG A 1 118 ? -9.577 6.003 -1.488 1.00 88.06 118 ARG A CA 1
ATOM 996 C C . ARG A 1 118 ? -8.886 5.312 -0.328 1.00 88.06 118 ARG A C 1
ATOM 998 O O . ARG A 1 118 ? -9.254 5.578 0.812 1.00 88.06 118 ARG A O 1
ATOM 1005 N N . LEU A 1 119 ? -7.946 4.408 -0.596 1.00 91.62 119 LEU A N 1
ATOM 1006 C CA . LEU A 1 119 ? -7.156 3.773 0.459 1.00 91.62 119 LEU A CA 1
ATOM 1007 C C . LEU A 1 119 ? -6.280 4.818 1.155 1.00 91.62 119 LEU A C 1
ATOM 1009 O O . LEU A 1 119 ? -6.265 4.878 2.381 1.00 91.62 119 LEU A O 1
ATOM 1013 N N . LEU A 1 120 ? -5.641 5.702 0.384 1.00 89.75 120 LEU A N 1
ATOM 1014 C CA . LEU A 1 120 ? -4.834 6.801 0.919 1.00 89.75 120 LEU A CA 1
ATOM 1015 C C . LEU A 1 120 ? -5.659 7.752 1.800 1.00 89.75 120 LEU A C 1
ATOM 1017 O O . LEU A 1 120 ? -5.197 8.132 2.868 1.00 89.75 120 LEU A O 1
ATOM 1021 N N . GLU A 1 121 ? -6.906 8.058 1.423 1.00 87.25 121 GLU A N 1
ATOM 1022 C CA . GLU A 1 121 ? -7.843 8.844 2.248 1.00 87.25 121 GLU A CA 1
ATOM 1023 C C . GLU A 1 121 ? -8.210 8.184 3.590 1.00 87.25 121 GLU A C 1
ATOM 1025 O O . GLU A 1 121 ? -8.828 8.827 4.438 1.00 87.25 121 GLU A O 1
ATOM 1030 N N . LYS A 1 122 ? -7.928 6.888 3.789 1.00 87.19 122 LYS A N 1
ATOM 1031 C CA . LYS A 1 122 ? -8.202 6.200 5.065 1.00 87.19 122 LYS A CA 1
ATOM 1032 C C . LYS A 1 122 ? -7.015 6.189 6.013 1.00 87.19 122 LYS A C 1
ATOM 1034 O O . LYS A 1 122 ? -7.179 5.748 7.149 1.00 87.19 122 LYS A O 1
ATOM 1039 N N . ILE A 1 123 ? -5.855 6.658 5.570 1.00 87.25 123 ILE A N 1
ATOM 1040 C CA . ILE A 1 123 ? -4.687 6.795 6.431 1.00 87.25 123 ILE A CA 1
ATOM 1041 C C . ILE A 1 123 ? -4.947 7.976 7.386 1.00 87.25 123 ILE A C 1
ATOM 1043 O O . ILE A 1 123 ? -5.348 9.041 6.916 1.00 87.25 123 ILE A O 1
ATOM 1047 N N . PRO A 1 124 ? -4.782 7.799 8.713 1.00 82.25 124 PRO A N 1
ATOM 1048 C CA . PRO A 1 124 ? -4.988 8.860 9.695 1.00 82.25 124 PRO A CA 1
ATOM 1049 C C . PRO A 1 124 ? -4.229 10.149 9.357 1.00 82.25 124 PRO A C 1
ATOM 1051 O O . PRO A 1 124 ? -3.073 10.109 8.951 1.00 82.25 124 PRO A O 1
ATOM 1054 N N . GLU A 1 125 ? -4.862 11.301 9.573 1.00 67.88 125 GLU A N 1
ATOM 1055 C CA . GLU A 1 125 ? -4.253 12.620 9.366 1.00 67.88 125 GLU A CA 1
ATOM 1056 C C . GLU A 1 125 ? -3.276 12.970 10.505 1.00 67.88 125 GLU A C 1
ATOM 1058 O O . GLU A 1 125 ? -3.531 13.882 11.285 1.00 67.88 125 GLU A O 1
ATOM 1063 N N . SER A 1 126 ? -2.167 12.241 10.655 1.00 58.03 126 SER A N 1
ATOM 1064 C CA . SER A 1 126 ? -1.141 12.591 11.652 1.00 58.03 126 SER A CA 1
ATOM 1065 C C . SER A 1 126 ? 0.053 13.333 11.048 1.00 58.03 126 SER A C 1
ATOM 1067 O O . SER A 1 126 ? 0.704 14.097 11.752 1.00 58.03 126 SER A O 1
ATOM 1069 N N . THR A 1 127 ? 0.279 13.229 9.730 1.00 59.81 127 THR A N 1
ATOM 1070 C CA . THR A 1 127 ? 1.149 14.119 8.926 1.00 59.81 127 THR A CA 1
ATOM 1071 C C . THR A 1 127 ? 0.841 13.951 7.434 1.00 59.81 127 THR A C 1
ATOM 1073 O O . THR A 1 127 ? 0.894 12.844 6.903 1.00 59.81 127 THR A O 1
ATOM 1076 N N . VAL A 1 128 ? 0.509 15.036 6.728 1.00 60.38 128 VAL A N 1
ATOM 1077 C CA . VAL A 1 128 ? 0.230 14.990 5.280 1.00 60.38 128 VAL A CA 1
ATOM 1078 C C . VAL A 1 128 ? 1.551 14.893 4.513 1.00 60.38 128 VAL A C 1
ATOM 1080 O O . VAL A 1 128 ? 2.069 15.892 4.015 1.00 60.38 128 VAL A O 1
ATOM 1083 N N . THR A 1 129 ? 2.123 13.694 4.427 1.00 73.44 129 THR A N 1
ATOM 1084 C CA . THR A 1 129 ? 3.261 13.427 3.539 1.00 73.44 129 THR A CA 1
ATOM 1085 C C . THR A 1 129 ? 2.724 12.900 2.214 1.00 73.44 129 THR A C 1
ATOM 1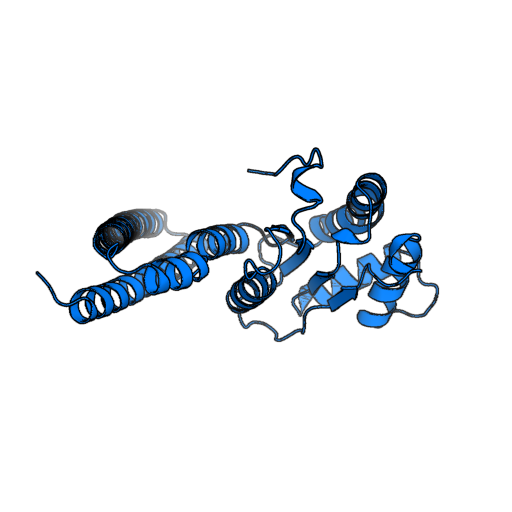087 O O . THR A 1 129 ? 1.996 11.904 2.204 1.00 73.44 129 THR A O 1
ATOM 1090 N N . PRO A 1 130 ? 3.035 13.551 1.079 1.00 85.38 130 PRO A N 1
ATOM 1091 C CA . PRO A 1 130 ? 2.605 13.043 -0.211 1.00 85.38 130 PRO A CA 1
ATOM 1092 C C . PRO A 1 130 ? 3.238 11.664 -0.459 1.00 85.38 130 PRO A C 1
ATOM 1094 O O . PRO A 1 130 ? 4.417 11.474 -0.142 1.00 85.38 130 PRO A O 1
ATOM 1097 N N . PRO A 1 131 ? 2.497 10.710 -1.049 1.00 91.12 131 PRO A N 1
ATOM 1098 C CA . PRO A 1 131 ? 3.078 9.443 -1.468 1.00 91.12 131 PRO A CA 1
ATOM 1099 C C . PRO A 1 131 ? 4.252 9.666 -2.424 1.00 91.12 131 PRO A C 1
ATOM 1101 O O . PRO A 1 131 ? 4.242 10.605 -3.221 1.00 91.12 131 PRO A O 1
ATOM 1104 N N . ILE A 1 132 ? 5.251 8.790 -2.359 1.00 93.31 132 ILE A N 1
ATOM 1105 C CA . ILE A 1 132 ? 6.440 8.810 -3.210 1.00 93.31 132 ILE A CA 1
ATOM 1106 C C . ILE A 1 132 ? 6.167 7.914 -4.428 1.00 93.31 132 ILE A C 1
ATOM 1108 O O . ILE A 1 132 ? 6.128 6.690 -4.273 1.00 93.31 132 ILE A O 1
ATOM 1112 N N . PRO A 1 133 ? 5.967 8.486 -5.631 1.00 93.69 133 PRO A N 1
ATOM 1113 C CA . PRO A 1 133 ? 5.665 7.701 -6.816 1.00 93.69 133 PRO A CA 1
ATOM 1114 C C . PRO A 1 133 ? 6.941 7.182 -7.491 1.00 93.69 133 PRO A C 1
ATOM 1116 O O . PRO A 1 133 ? 7.890 7.934 -7.733 1.00 93.69 133 PRO A O 1
ATOM 1119 N N . PHE A 1 134 ? 6.910 5.916 -7.889 1.00 92.56 134 PHE A N 1
ATOM 1120 C CA . PHE A 1 134 ? 7.877 5.252 -8.751 1.00 92.56 134 PHE A CA 1
ATOM 1121 C C . PHE A 1 134 ? 7.161 4.828 -10.029 1.00 92.56 134 PHE A C 1
ATOM 1123 O O . PHE A 1 134 ? 6.165 4.117 -9.978 1.00 92.56 134 PHE A O 1
ATOM 1130 N N . HIS A 1 135 ? 7.660 5.272 -11.179 1.00 91.94 135 HIS A N 1
ATOM 1131 C CA . HIS A 1 135 ? 7.109 4.902 -12.483 1.00 91.94 135 HIS A CA 1
ATOM 1132 C C . HIS A 1 135 ? 8.018 3.865 -13.130 1.00 91.94 135 HIS A C 1
ATOM 1134 O O . HIS A 1 135 ? 9.095 4.218 -13.622 1.00 91.94 135 HIS A O 1
ATOM 1140 N N . LEU A 1 136 ? 7.602 2.598 -13.110 1.00 88.69 136 LEU A N 1
ATOM 1141 C CA . LEU A 1 136 ? 8.383 1.478 -13.641 1.00 88.69 136 LEU A CA 1
ATOM 1142 C C . LEU A 1 136 ? 8.429 1.469 -15.177 1.00 88.69 136 LEU A C 1
ATOM 1144 O O . LEU A 1 136 ? 9.282 0.816 -15.770 1.00 88.69 136 LEU A O 1
ATOM 1148 N N . SER A 1 137 ? 7.614 2.295 -15.838 1.00 87.00 137 SER A N 1
ATOM 1149 C CA . SER A 1 137 ? 7.778 2.628 -17.258 1.00 87.00 137 SER A CA 1
ATOM 1150 C C . SER A 1 137 ? 9.124 3.305 -17.567 1.00 87.00 137 SER A C 1
ATOM 1152 O O . SER A 1 137 ? 9.617 3.256 -18.700 1.00 87.00 137 SER A O 1
ATOM 1154 N N . ARG A 1 138 ? 9.780 3.919 -16.569 1.00 86.75 138 ARG A N 1
ATOM 1155 C CA . ARG A 1 138 ? 11.116 4.507 -16.729 1.00 86.75 138 ARG A CA 1
ATOM 1156 C C . ARG A 1 138 ? 12.157 3.405 -16.874 1.00 86.75 138 ARG A C 1
ATOM 1158 O O . ARG A 1 138 ? 12.425 2.662 -15.937 1.00 86.75 138 ARG A O 1
ATOM 1165 N N . ARG A 1 139 ? 12.841 3.391 -18.023 1.00 80.19 139 ARG A N 1
ATOM 1166 C CA . ARG A 1 139 ? 13.824 2.357 -18.393 1.00 80.19 139 ARG A CA 1
ATOM 1167 C C . ARG A 1 139 ? 14.841 2.027 -17.295 1.00 80.19 139 ARG A C 1
ATOM 1169 O O . ARG A 1 139 ? 15.150 0.859 -17.126 1.00 80.19 139 ARG A O 1
ATOM 1176 N N . THR A 1 140 ? 15.345 3.022 -16.566 1.00 78.75 140 THR A N 1
ATOM 1177 C CA . THR A 1 140 ? 16.314 2.810 -15.478 1.00 78.75 140 THR A CA 1
ATOM 1178 C C . THR A 1 140 ? 15.700 2.126 -14.259 1.00 78.75 140 THR A C 1
ATOM 1180 O O . THR A 1 140 ? 16.347 1.277 -13.668 1.00 78.75 140 THR A O 1
ATOM 1183 N N . LEU A 1 141 ? 14.458 2.458 -13.896 1.00 78.38 141 LEU A N 1
ATOM 1184 C CA . LEU A 1 141 ? 13.763 1.868 -12.744 1.00 78.38 141 LEU A CA 1
ATOM 1185 C C . LEU A 1 141 ? 13.153 0.496 -13.050 1.00 78.38 141 LEU A C 1
ATOM 1187 O O . LEU A 1 141 ? 12.689 -0.168 -12.139 1.00 78.38 141 LEU A O 1
ATOM 1191 N N . ARG A 1 142 ? 13.124 0.099 -14.324 1.00 78.56 142 ARG A N 1
ATOM 1192 C CA . ARG A 1 142 ? 12.654 -1.215 -14.773 1.00 78.56 142 ARG A CA 1
ATOM 1193 C C . ARG A 1 142 ? 13.721 -2.305 -14.689 1.00 78.56 142 ARG A C 1
ATOM 1195 O O . ARG A 1 142 ? 13.395 -3.479 -14.737 1.00 78.56 142 ARG A O 1
ATOM 1202 N N . THR A 1 143 ? 14.995 -1.922 -14.695 1.00 75.12 143 THR A N 1
ATOM 1203 C CA . THR A 1 143 ? 16.104 -2.872 -14.893 1.00 75.12 143 THR A CA 1
ATOM 1204 C C . THR A 1 143 ? 17.177 -2.790 -13.820 1.00 75.12 143 THR A C 1
ATOM 1206 O O . THR A 1 143 ? 18.108 -3.582 -13.845 1.00 75.12 143 THR A O 1
ATOM 1209 N N . ASP A 1 144 ? 17.120 -1.792 -12.938 1.00 84.00 144 ASP A N 1
ATOM 1210 C CA . ASP A 1 144 ? 18.172 -1.529 -11.958 1.00 84.00 144 ASP A CA 1
ATOM 1211 C C . ASP A 1 144 ? 17.553 -1.201 -10.594 1.00 84.00 144 ASP A C 1
ATOM 1213 O O . ASP A 1 144 ? 17.078 -0.089 -10.358 1.00 84.00 144 ASP A O 1
ATOM 1217 N N . ILE A 1 145 ? 17.573 -2.171 -9.675 1.00 87.75 145 ILE A N 1
ATOM 1218 C CA . ILE A 1 145 ? 17.128 -1.979 -8.285 1.00 87.75 145 ILE A CA 1
ATOM 1219 C C . ILE A 1 145 ? 17.943 -0.882 -7.580 1.00 87.75 145 ILE A C 1
ATOM 1221 O O . ILE A 1 145 ? 17.395 -0.115 -6.786 1.00 87.75 145 ILE A O 1
ATOM 1225 N N . ALA A 1 146 ? 19.226 -0.703 -7.911 1.00 87.50 146 ALA A N 1
ATOM 1226 C CA . ALA A 1 146 ? 20.019 0.388 -7.347 1.00 87.50 146 ALA A CA 1
ATOM 1227 C C . ALA A 1 146 ? 19.528 1.764 -7.835 1.00 87.50 146 ALA A C 1
ATOM 1229 O O . ALA A 1 146 ? 19.727 2.781 -7.167 1.00 87.50 146 ALA A O 1
ATOM 1230 N N . ALA A 1 147 ? 18.850 1.843 -8.985 1.00 87.62 147 ALA A N 1
ATOM 1231 C CA . ALA A 1 147 ? 18.171 3.064 -9.409 1.00 87.62 147 ALA A CA 1
ATOM 1232 C C . ALA A 1 147 ? 16.943 3.377 -8.537 1.00 87.62 147 ALA A C 1
ATOM 1234 O O . ALA A 1 147 ? 16.710 4.554 -8.255 1.00 87.62 147 ALA A O 1
ATOM 1235 N N . LEU A 1 148 ? 16.203 2.363 -8.066 1.00 89.06 148 LEU A N 1
ATOM 1236 C CA . LEU A 1 148 ? 15.093 2.550 -7.119 1.00 89.06 148 LEU A CA 1
ATOM 1237 C C . LEU A 1 148 ? 15.590 3.095 -5.783 1.00 89.06 148 LEU A C 1
ATOM 1239 O O . LEU A 1 148 ? 15.049 4.081 -5.286 1.00 89.06 148 LEU A O 1
ATOM 1243 N N . TRP A 1 149 ? 16.659 2.511 -5.238 1.00 90.75 149 TRP A N 1
ATOM 1244 C CA . TRP A 1 149 ? 17.278 3.004 -4.011 1.00 90.75 149 TRP A CA 1
ATOM 1245 C C . TRP A 1 149 ? 17.770 4.445 -4.150 1.00 90.75 149 TRP A C 1
ATOM 1247 O O . TRP A 1 149 ? 17.478 5.269 -3.289 1.00 90.75 149 TRP A O 1
ATOM 1257 N N . ARG A 1 150 ? 18.434 4.797 -5.257 1.00 89.06 150 ARG A N 1
ATOM 1258 C CA . ARG A 1 150 ? 18.856 6.185 -5.518 1.00 89.06 150 ARG A CA 1
ATOM 1259 C C . ARG A 1 150 ? 17.679 7.152 -5.620 1.00 89.06 150 ARG A C 1
ATOM 1261 O O . ARG A 1 150 ? 17.752 8.254 -5.082 1.00 89.06 150 ARG A O 1
ATOM 1268 N N . GLU A 1 151 ? 16.598 6.765 -6.297 1.00 90.31 151 GLU A N 1
ATOM 1269 C CA . GLU A 1 151 ? 15.394 7.598 -6.384 1.00 90.31 151 GLU A CA 1
ATOM 1270 C C . GLU A 1 151 ? 14.754 7.776 -5.002 1.00 90.31 151 GLU A C 1
ATOM 1272 O O . GLU A 1 151 ? 14.425 8.903 -4.636 1.00 90.31 151 GLU A O 1
ATOM 1277 N N . LEU A 1 152 ? 14.652 6.706 -4.203 1.00 90.06 152 LEU A N 1
ATOM 1278 C CA . LEU A 1 152 ? 14.179 6.790 -2.823 1.00 90.06 152 LEU A CA 1
ATOM 1279 C C . LEU A 1 152 ? 15.069 7.724 -1.998 1.00 90.06 152 LEU A C 1
ATOM 1281 O O . LEU A 1 152 ? 14.546 8.660 -1.403 1.00 90.06 152 LEU A O 1
ATOM 1285 N N . GLY A 1 153 ? 16.390 7.519 -2.023 1.00 89.44 153 GLY A N 1
ATOM 1286 C CA . GLY A 1 153 ? 17.390 8.341 -1.336 1.00 89.44 153 GLY A CA 1
ATOM 1287 C C . GLY A 1 153 ? 17.216 9.827 -1.632 1.00 89.44 153 GLY A C 1
ATOM 1288 O O . GLY A 1 153 ? 17.080 10.634 -0.712 1.00 89.44 153 GLY A O 1
ATOM 1289 N N . ARG A 1 154 ? 17.075 10.180 -2.915 1.00 89.00 154 ARG A N 1
ATOM 1290 C CA . ARG A 1 154 ? 16.847 11.566 -3.342 1.00 89.00 154 ARG A CA 1
ATOM 1291 C C . ARG A 1 154 ? 15.538 12.143 -2.790 1.00 89.00 154 ARG A C 1
ATOM 1293 O O . ARG A 1 154 ? 15.483 13.318 -2.437 1.00 89.00 154 ARG A O 1
ATOM 1300 N N . ARG A 1 155 ? 14.477 11.334 -2.701 1.00 88.25 155 ARG A N 1
ATOM 1301 C CA . ARG A 1 155 ? 13.160 11.749 -2.177 1.00 88.25 155 ARG A CA 1
ATOM 1302 C C . ARG A 1 155 ? 13.150 11.931 -0.666 1.00 88.25 155 ARG A C 1
ATOM 1304 O O . ARG A 1 155 ? 12.408 12.776 -0.177 1.00 88.25 155 ARG A O 1
ATOM 1311 N N . ILE A 1 156 ? 13.979 11.178 0.049 1.00 85.38 156 ILE A N 1
ATOM 1312 C CA . ILE A 1 156 ? 14.119 11.275 1.504 1.00 85.38 156 ILE A CA 1
ATOM 1313 C C . ILE A 1 156 ? 15.275 12.198 1.933 1.00 85.38 156 ILE A C 1
ATOM 1315 O O . ILE A 1 156 ? 15.570 12.278 3.120 1.00 85.38 156 ILE A O 1
ATOM 1319 N N . GLY A 1 157 ? 15.903 12.922 1.000 1.00 84.12 157 GLY A N 1
ATOM 1320 C CA . GLY A 1 157 ? 16.914 13.941 1.307 1.00 84.12 157 GLY A CA 1
ATOM 1321 C C . GLY A 1 157 ? 18.290 13.387 1.685 1.00 84.12 157 GLY A C 1
ATOM 1322 O O . GLY A 1 157 ? 19.018 14.031 2.434 1.00 84.12 157 GLY A O 1
ATOM 1323 N N . VAL A 1 158 ? 18.632 12.199 1.191 1.00 85.81 158 VAL A N 1
ATOM 1324 C CA . VAL A 1 158 ? 19.952 11.583 1.357 1.00 85.81 158 VAL A CA 1
ATOM 1325 C C . VAL A 1 158 ? 20.858 11.984 0.189 1.00 85.81 158 VAL A C 1
ATOM 1327 O O . VAL A 1 158 ? 20.373 12.191 -0.926 1.00 85.81 158 VAL A O 1
ATOM 1330 N N . GLU A 1 159 ? 22.160 12.130 0.449 1.00 77.81 159 GLU A N 1
ATOM 1331 C CA . GLU A 1 159 ? 23.145 12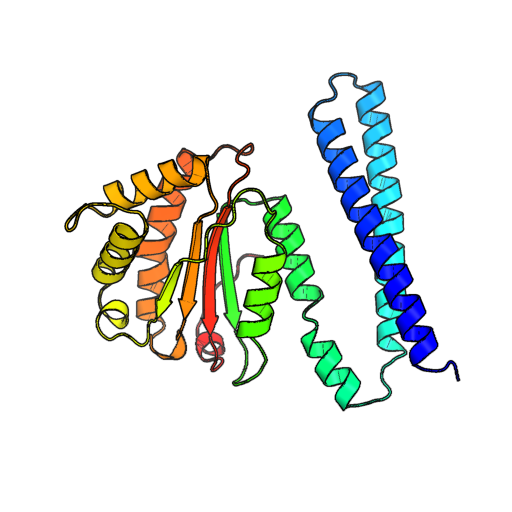.505 -0.569 1.00 77.81 159 GLU A CA 1
ATOM 1332 C C . GLU A 1 159 ? 23.218 11.471 -1.705 1.00 77.81 159 GLU A C 1
ATOM 1334 O O . GLU A 1 159 ? 22.976 10.272 -1.524 1.00 77.81 159 GLU A O 1
ATOM 1339 N N . ASP A 1 160 ? 23.556 11.943 -2.908 1.00 66.06 160 ASP A N 1
ATOM 1340 C CA . ASP A 1 160 ? 23.824 11.046 -4.027 1.00 66.06 160 ASP A CA 1
ATOM 1341 C C . ASP A 1 160 ? 24.986 10.103 -3.633 1.00 66.06 160 ASP A C 1
ATOM 1343 O O . ASP A 1 160 ? 25.972 10.545 -3.049 1.00 66.06 160 ASP A O 1
ATOM 1347 N N . PHE A 1 161 ? 24.865 8.806 -3.955 1.00 68.56 161 PHE A N 1
ATOM 1348 C CA . PHE A 1 161 ? 25.814 7.711 -3.636 1.00 68.56 161 PHE A CA 1
ATOM 1349 C C . PHE A 1 161 ? 25.757 7.095 -2.230 1.00 68.56 161 PHE A C 1
ATOM 1351 O O . PHE A 1 161 ? 26.580 6.228 -1.926 1.00 68.56 161 PHE A O 1
ATOM 1358 N N . SER A 1 162 ? 24.777 7.447 -1.401 1.00 78.94 162 SER A N 1
ATOM 1359 C CA . SER A 1 162 ? 24.552 6.722 -0.147 1.00 78.94 162 SER A CA 1
ATOM 1360 C C . SER A 1 162 ? 24.225 5.245 -0.357 1.00 78.94 162 SER A C 1
ATOM 1362 O O . SER A 1 162 ? 23.572 4.852 -1.329 1.00 78.94 162 SER A O 1
ATOM 1364 N N . SER A 1 163 ? 24.670 4.417 0.590 1.00 85.75 163 SER A N 1
ATOM 1365 C CA . SER A 1 163 ? 24.385 2.984 0.575 1.00 85.75 163 SER A CA 1
ATOM 1366 C C . SER A 1 163 ? 22.905 2.711 0.859 1.00 85.75 163 SER A C 1
ATOM 1368 O O . SER A 1 163 ? 22.207 3.526 1.473 1.00 85.75 163 SER A O 1
ATOM 1370 N N . HIS A 1 164 ? 22.409 1.544 0.445 1.00 86.56 164 HIS A N 1
ATOM 1371 C CA . HIS A 1 164 ? 21.019 1.153 0.701 1.00 86.56 164 HIS A CA 1
ATOM 1372 C C . HIS A 1 164 ? 20.708 1.116 2.210 1.00 86.56 164 HIS A C 1
ATOM 1374 O O . HIS A 1 164 ? 19.621 1.506 2.631 1.00 86.56 164 HIS A O 1
ATOM 1380 N N . GLU A 1 165 ? 21.684 0.758 3.051 1.00 86.19 165 GLU A N 1
ATOM 1381 C CA . GLU A 1 165 ? 21.558 0.778 4.513 1.00 86.19 165 GLU A CA 1
ATOM 1382 C C . GLU A 1 165 ? 21.443 2.202 5.072 1.00 86.19 165 GLU A C 1
ATOM 1384 O O . GLU A 1 165 ? 20.729 2.446 6.045 1.00 86.19 165 GLU A O 1
ATOM 1389 N N . GLU A 1 166 ? 22.142 3.174 4.486 1.00 87.00 166 GLU A N 1
ATOM 1390 C CA . GLU A 1 166 ? 22.017 4.579 4.872 1.00 87.00 166 GLU A CA 1
ATOM 1391 C C . GLU A 1 166 ? 20.660 5.163 4.477 1.00 87.00 166 GLU A C 1
ATOM 1393 O O . GLU A 1 166 ? 20.029 5.857 5.279 1.00 87.00 166 GLU A O 1
ATOM 1398 N N . ILE A 1 167 ? 20.171 4.821 3.286 1.00 89.50 167 ILE A N 1
ATOM 1399 C CA . ILE A 1 167 ? 18.825 5.190 2.841 1.00 89.50 167 ILE A CA 1
ATOM 1400 C C . ILE A 1 167 ? 17.789 4.573 3.790 1.00 89.50 167 ILE A C 1
ATOM 1402 O O . ILE A 1 167 ? 16.940 5.293 4.317 1.00 89.50 167 ILE A O 1
ATOM 1406 N N . ALA A 1 168 ? 17.903 3.279 4.108 1.00 88.38 168 ALA A N 1
ATOM 1407 C CA . ALA A 1 168 ? 17.009 2.599 5.044 1.00 88.38 168 ALA A CA 1
ATOM 1408 C C . ALA A 1 168 ? 17.020 3.237 6.446 1.00 88.38 168 ALA A C 1
ATOM 1410 O O . ALA A 1 168 ? 15.959 3.448 7.035 1.00 88.38 168 ALA A O 1
ATOM 1411 N N . ARG A 1 169 ? 18.190 3.625 6.974 1.00 87.19 169 ARG A N 1
ATOM 1412 C CA . ARG A 1 169 ? 18.288 4.350 8.257 1.00 87.19 169 ARG A CA 1
ATOM 1413 C C . ARG A 1 169 ? 17.570 5.699 8.228 1.00 87.19 169 ARG A C 1
ATOM 1415 O O . ARG A 1 169 ? 16.924 6.061 9.211 1.00 87.19 169 ARG A O 1
ATOM 1422 N N . ASN A 1 170 ? 17.645 6.430 7.120 1.00 88.94 170 ASN A N 1
ATOM 1423 C CA . ASN A 1 170 ? 16.932 7.699 6.974 1.00 88.94 170 ASN A CA 1
ATOM 1424 C C . ASN A 1 170 ? 15.415 7.509 6.858 1.00 88.94 170 ASN A C 1
ATOM 1426 O O . ASN A 1 170 ? 14.665 8.265 7.476 1.00 88.94 170 ASN A O 1
ATOM 1430 N N . VAL A 1 171 ? 14.955 6.459 6.170 1.00 90.38 171 VAL A N 1
ATOM 1431 C CA . VAL A 1 171 ? 13.537 6.053 6.180 1.00 90.38 171 VAL A CA 1
ATOM 1432 C C . VAL A 1 171 ? 13.074 5.791 7.615 1.00 90.38 171 VAL A C 1
ATOM 1434 O O . VAL A 1 171 ? 12.057 6.333 8.039 1.00 90.38 171 VAL A O 1
ATOM 1437 N N . VAL A 1 172 ? 13.844 5.030 8.401 1.00 88.56 172 VAL A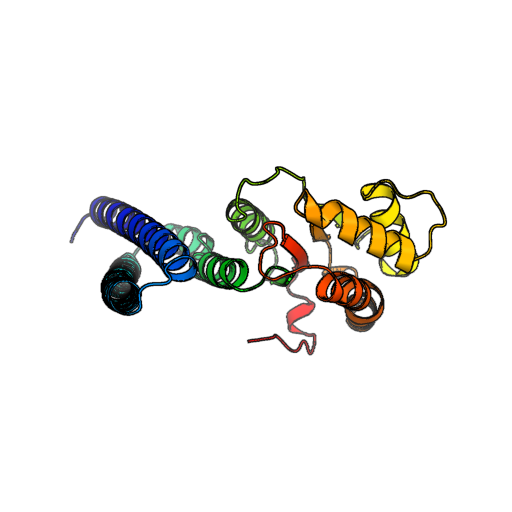 N 1
ATOM 1438 C CA . VAL A 1 172 ? 13.545 4.772 9.821 1.00 88.56 172 VAL A CA 1
ATOM 1439 C C . VAL A 1 172 ? 13.469 6.066 10.633 1.00 88.56 172 VAL A C 1
ATOM 1441 O O . VAL A 1 172 ? 12.591 6.206 11.482 1.00 88.56 172 VAL A O 1
ATOM 1444 N N . ALA A 1 173 ? 14.378 7.014 10.397 1.00 88.19 173 ALA A N 1
ATOM 1445 C CA . ALA A 1 173 ? 14.376 8.296 11.093 1.00 88.19 173 ALA A CA 1
ATOM 1446 C C . ALA A 1 173 ? 13.121 9.121 10.770 1.00 88.19 173 ALA A C 1
ATOM 1448 O O . ALA A 1 173 ? 12.490 9.642 11.687 1.00 88.19 173 ALA A O 1
ATOM 1449 N N . GLN A 1 174 ? 12.725 9.190 9.497 1.00 88.88 174 GLN A N 1
ATOM 1450 C CA . GLN A 1 174 ? 11.527 9.913 9.065 1.00 88.88 174 GLN A CA 1
ATOM 1451 C C . GLN A 1 174 ? 10.228 9.241 9.523 1.00 88.88 174 GLN A C 1
ATOM 1453 O O . GLN A 1 174 ? 9.291 9.936 9.901 1.00 88.88 174 GLN A O 1
ATOM 1458 N N . LEU A 1 175 ? 10.184 7.908 9.604 1.00 88.69 175 LEU A N 1
ATOM 1459 C CA . LEU A 1 175 ? 9.034 7.164 10.142 1.00 88.69 175 LEU A CA 1
ATOM 1460 C C . LEU A 1 175 ? 8.728 7.454 11.616 1.00 88.69 175 LEU A C 1
ATOM 1462 O O . LEU A 1 175 ? 7.704 7.000 12.118 1.00 88.69 175 LEU A O 1
ATOM 1466 N N . LYS A 1 176 ? 9.589 8.188 12.330 1.00 86.06 176 LYS A N 1
ATOM 1467 C CA . LYS A 1 176 ? 9.303 8.672 13.690 1.00 86.06 176 LYS A CA 1
ATOM 1468 C C . LYS A 1 176 ? 8.447 9.932 13.715 1.00 86.06 176 LYS A C 1
ATOM 1470 O O . LYS A 1 176 ? 7.955 10.292 14.779 1.00 86.06 176 LYS A O 1
ATOM 1475 N N . THR A 1 177 ? 8.334 10.631 12.591 1.00 86.50 177 THR A N 1
ATOM 1476 C CA . THR A 1 177 ? 7.655 11.928 12.512 1.00 86.50 177 THR A CA 1
ATOM 1477 C C . THR A 1 177 ? 6.649 12.006 11.380 1.00 86.50 177 THR A C 1
ATOM 1479 O O . THR A 1 177 ? 5.871 12.952 11.369 1.00 86.50 177 THR A O 1
ATOM 1482 N N . GLN A 1 178 ? 6.690 11.085 10.412 1.00 89.56 178 GLN A N 1
ATOM 1483 C CA . GLN A 1 178 ? 5.802 11.132 9.263 1.00 89.56 178 GLN A CA 1
ATOM 1484 C C . GLN A 1 178 ? 5.538 9.775 8.607 1.00 89.56 178 GLN A C 1
ATOM 1486 O O . GLN A 1 178 ? 6.324 8.836 8.740 1.00 89.56 178 GLN A O 1
ATOM 1491 N N . HIS A 1 179 ? 4.442 9.680 7.854 1.00 91.12 179 HIS A N 1
ATOM 1492 C CA . HIS A 1 179 ? 4.155 8.514 7.017 1.00 91.12 179 HIS A CA 1
ATOM 1493 C C . HIS A 1 179 ? 5.131 8.409 5.842 1.00 91.12 179 HIS A C 1
ATOM 1495 O O . HIS A 1 179 ? 5.488 9.412 5.223 1.00 91.12 179 HIS A O 1
ATOM 1501 N N . ILE A 1 180 ? 5.501 7.181 5.481 1.00 92.31 180 ILE A N 1
ATOM 1502 C CA . ILE A 1 180 ? 6.214 6.896 4.235 1.00 92.31 180 ILE A CA 1
ATOM 1503 C C . ILE A 1 180 ? 5.369 5.934 3.417 1.00 92.31 180 ILE A C 1
ATOM 1505 O O . ILE A 1 180 ? 5.161 4.780 3.787 1.00 92.31 180 ILE A O 1
ATOM 1509 N N . ILE A 1 181 ? 4.869 6.435 2.293 1.00 93.94 181 ILE A N 1
ATOM 1510 C CA . ILE A 1 181 ? 3.997 5.690 1.394 1.00 93.94 181 ILE A CA 1
ATOM 1511 C C . ILE A 1 181 ? 4.688 5.631 0.040 1.00 93.94 181 ILE A C 1
ATOM 1513 O O . ILE A 1 181 ? 4.874 6.660 -0.605 1.00 93.94 181 ILE A O 1
ATOM 1517 N N . LEU A 1 182 ? 5.078 4.436 -0.381 1.00 95.62 182 LEU A N 1
ATOM 1518 C CA . LEU A 1 182 ? 5.714 4.176 -1.666 1.00 95.62 182 LEU A CA 1
ATOM 1519 C C . LEU A 1 182 ? 4.649 3.686 -2.644 1.00 95.62 182 LEU A C 1
ATOM 1521 O O . LEU A 1 182 ? 3.879 2.785 -2.316 1.00 95.62 182 LEU A O 1
ATOM 1525 N N . VAL A 1 183 ? 4.586 4.270 -3.836 1.00 95.44 183 VAL A N 1
ATOM 1526 C CA . VAL A 1 183 ? 3.580 3.921 -4.846 1.00 95.44 183 VAL A CA 1
ATOM 1527 C C . VAL A 1 183 ? 4.282 3.578 -6.148 1.00 95.44 183 VAL A C 1
ATOM 1529 O O . VAL A 1 183 ? 4.845 4.450 -6.800 1.00 95.44 183 VAL A O 1
ATOM 1532 N N . PHE A 1 184 ? 4.240 2.311 -6.529 1.00 94.69 184 PHE A N 1
ATOM 1533 C CA . PHE A 1 184 ? 4.816 1.795 -7.760 1.00 94.69 184 PHE A CA 1
ATOM 1534 C C . PHE A 1 184 ? 3.730 1.696 -8.823 1.00 94.69 184 PHE A C 1
ATOM 1536 O O . PHE A 1 184 ? 2.790 0.912 -8.707 1.00 94.69 184 PHE A O 1
ATOM 1543 N N . HIS A 1 185 ? 3.865 2.528 -9.844 1.00 92.25 185 HIS A N 1
ATOM 1544 C CA . HIS A 1 185 ? 3.037 2.532 -11.037 1.00 92.25 185 HIS A CA 1
ATOM 1545 C C . HIS A 1 185 ? 3.685 1.708 -12.146 1.00 92.25 185 HIS A C 1
ATOM 1547 O O . HIS A 1 185 ? 4.907 1.536 -12.175 1.00 92.25 185 HIS A O 1
ATOM 1553 N N . ASP A 1 186 ? 2.856 1.321 -13.110 1.00 89.19 186 ASP A N 1
ATOM 1554 C CA . ASP A 1 186 ? 3.256 0.687 -14.360 1.00 89.19 186 ASP A CA 1
ATOM 1555 C C . ASP A 1 186 ? 3.846 -0.725 -14.154 1.00 89.19 186 ASP A C 1
ATOM 1557 O O . ASP A 1 186 ? 4.888 -1.057 -14.727 1.00 89.19 186 ASP A O 1
ATOM 1561 N N . LEU A 1 187 ? 3.225 -1.562 -13.306 1.00 89.25 187 LEU A N 1
ATOM 1562 C CA . LEU A 1 187 ? 3.693 -2.941 -13.080 1.00 89.25 187 LEU A CA 1
ATOM 1563 C C . LEU A 1 187 ? 3.684 -3.784 -14.359 1.00 89.25 187 LEU A C 1
ATOM 1565 O O . LEU A 1 187 ? 4.522 -4.666 -14.511 1.00 89.25 187 LEU A O 1
ATOM 1569 N N . GLU A 1 188 ? 2.810 -3.466 -15.308 1.00 85.75 188 GLU A N 1
ATOM 1570 C CA . GLU A 1 188 ? 2.769 -4.073 -16.637 1.00 85.75 188 GLU A CA 1
ATOM 1571 C C . GLU A 1 188 ? 4.071 -3.892 -17.434 1.00 85.75 188 GLU A C 1
ATOM 1573 O O . GLU A 1 188 ? 4.322 -4.603 -18.408 1.00 85.75 188 GLU A O 1
ATOM 1578 N N . CYS A 1 189 ? 4.924 -2.944 -17.032 1.00 86.81 189 CYS A N 1
ATOM 1579 C CA . CYS A 1 189 ? 6.206 -2.706 -17.677 1.00 86.81 189 CYS A CA 1
ATOM 1580 C C . CYS A 1 189 ? 7.317 -3.647 -17.198 1.00 86.81 189 CYS A C 1
ATOM 1582 O O . CYS A 1 189 ? 8.351 -3.677 -17.865 1.00 86.81 189 CYS A O 1
ATOM 1584 N N . ILE A 1 190 ? 7.158 -4.360 -16.079 1.00 86.94 190 ILE A N 1
ATOM 1585 C CA . ILE A 1 190 ? 8.170 -5.266 -15.508 1.00 86.94 190 ILE A CA 1
ATOM 1586 C C . ILE A 1 190 ? 7.741 -6.732 -15.653 1.00 86.94 190 ILE A C 1
ATOM 1588 O O . ILE A 1 190 ? 6.579 -7.027 -15.919 1.00 86.94 190 ILE A O 1
ATOM 1592 N N . ASP A 1 191 ? 8.685 -7.657 -15.494 1.00 86.31 191 ASP A N 1
ATOM 1593 C CA . ASP A 1 191 ? 8.394 -9.091 -15.446 1.00 86.31 191 ASP A CA 1
ATOM 1594 C C . ASP A 1 191 ? 8.371 -9.626 -14.003 1.00 86.31 191 ASP A C 1
ATOM 1596 O O . ASP A 1 191 ? 8.716 -8.928 -13.045 1.00 86.31 191 ASP A O 1
ATOM 1600 N N . GLU A 1 192 ? 7.939 -10.880 -13.850 1.00 85.88 192 GLU A N 1
ATOM 1601 C CA . GLU A 1 192 ? 7.833 -11.559 -12.553 1.00 85.88 192 GLU A CA 1
ATOM 1602 C C . GLU A 1 192 ? 9.191 -11.666 -11.839 1.00 85.88 192 GLU A C 1
ATOM 1604 O O . GLU A 1 192 ? 9.260 -11.517 -10.619 1.00 85.88 192 GLU A O 1
ATOM 1609 N N . THR A 1 193 ? 10.282 -11.851 -12.593 1.00 87.44 193 THR A N 1
ATOM 1610 C CA . THR A 1 193 ? 11.647 -11.906 -12.045 1.00 87.44 193 THR A CA 1
ATOM 1611 C C . THR A 1 193 ? 12.013 -10.578 -11.396 1.00 87.44 193 THR A C 1
ATOM 1613 O O . THR A 1 193 ? 12.474 -10.546 -10.257 1.00 87.44 193 THR A O 1
ATOM 1616 N N . TYR A 1 194 ? 11.747 -9.468 -12.082 1.00 88.25 194 TYR A N 1
ATOM 1617 C CA . TYR A 1 194 ? 12.034 -8.143 -11.556 1.00 88.25 194 TYR A CA 1
ATOM 1618 C C . TYR A 1 194 ? 11.126 -7.771 -10.381 1.00 88.25 194 TYR A C 1
ATOM 1620 O O . TYR A 1 194 ? 11.578 -7.114 -9.444 1.00 88.25 194 TYR A O 1
ATOM 1628 N N . LEU A 1 195 ? 9.859 -8.207 -10.373 1.00 89.12 195 LEU A N 1
ATOM 1629 C CA . LEU A 1 195 ? 9.017 -8.050 -9.184 1.00 89.12 195 LEU A CA 1
ATOM 1630 C C . LEU A 1 195 ? 9.622 -8.807 -7.992 1.00 89.12 195 LEU A C 1
ATOM 1632 O O . LEU A 1 195 ? 9.649 -8.270 -6.886 1.00 89.12 195 LEU A O 1
ATOM 1636 N N . HIS A 1 196 ? 10.129 -10.022 -8.207 1.00 88.38 196 HIS A N 1
ATOM 1637 C CA . HIS A 1 196 ? 10.801 -10.780 -7.156 1.00 88.38 196 HIS A CA 1
ATOM 1638 C C . HIS A 1 196 ? 12.038 -10.042 -6.625 1.00 88.38 196 HIS A C 1
ATOM 1640 O O . HIS A 1 196 ? 12.178 -9.901 -5.411 1.00 88.38 196 HIS A O 1
ATOM 1646 N N . GLU A 1 197 ? 12.880 -9.491 -7.504 1.00 90.31 197 GLU A N 1
ATOM 1647 C CA . GLU A 1 197 ? 14.015 -8.635 -7.119 1.00 90.31 197 GLU A CA 1
ATOM 1648 C C . GLU A 1 197 ? 13.556 -7.392 -6.338 1.00 90.31 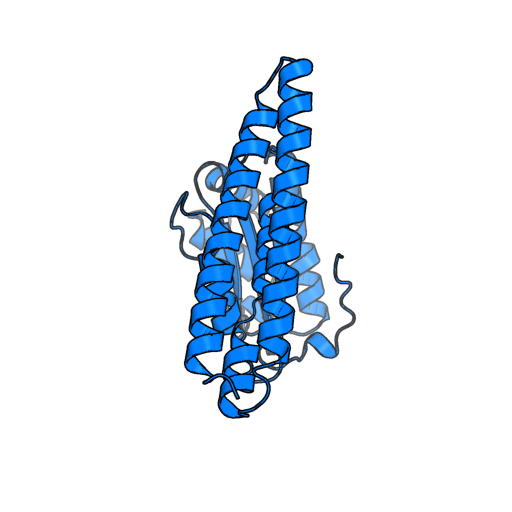197 GLU A C 1
ATOM 1650 O O . GLU A 1 197 ? 14.124 -7.063 -5.300 1.00 90.31 197 GLU A O 1
ATOM 1655 N N . LEU A 1 198 ? 12.477 -6.724 -6.759 1.00 91.19 198 LEU A N 1
ATOM 1656 C CA . LEU A 1 198 ? 11.909 -5.577 -6.041 1.00 91.19 198 LEU A CA 1
ATOM 1657 C C . LEU A 1 198 ? 11.487 -5.960 -4.617 1.00 91.19 198 LEU A C 1
ATOM 1659 O O . LEU A 1 198 ? 11.751 -5.224 -3.663 1.00 91.19 198 LEU A O 1
ATOM 1663 N N . ILE A 1 199 ? 10.852 -7.115 -4.439 1.00 91.50 199 ILE A N 1
ATOM 1664 C CA . ILE A 1 199 ? 10.464 -7.575 -3.106 1.00 91.50 199 ILE A CA 1
ATOM 1665 C C . ILE A 1 199 ? 11.699 -7.952 -2.276 1.00 91.50 199 ILE A C 1
ATOM 1667 O O . ILE A 1 199 ? 11.831 -7.485 -1.142 1.00 91.50 199 ILE A O 1
ATOM 1671 N N . CYS A 1 200 ? 12.610 -8.752 -2.827 1.00 90.50 200 CYS A N 1
ATOM 1672 C CA . CYS A 1 200 ? 13.744 -9.331 -2.106 1.00 90.50 200 CYS A CA 1
ATOM 1673 C C . CYS A 1 200 ? 14.871 -8.336 -1.816 1.00 90.50 200 CYS A C 1
ATOM 1675 O O . CYS A 1 200 ? 15.408 -8.339 -0.709 1.00 90.50 200 CYS A O 1
ATOM 1677 N N . ASP A 1 201 ? 15.189 -7.460 -2.766 1.00 90.12 201 ASP A N 1
ATOM 1678 C CA . ASP A 1 201 ? 16.382 -6.607 -2.729 1.00 90.12 201 ASP A CA 1
ATOM 1679 C C . ASP A 1 201 ? 16.061 -5.140 -2.405 1.00 90.12 201 ASP A C 1
ATOM 1681 O O . ASP A 1 201 ? 16.960 -4.342 -2.117 1.00 90.12 201 ASP A O 1
ATOM 1685 N N . PHE A 1 202 ? 14.780 -4.762 -2.419 1.00 91.88 202 PHE A N 1
ATOM 1686 C CA . PHE A 1 202 ? 14.335 -3.416 -2.056 1.00 91.88 202 PHE A CA 1
ATOM 1687 C C . PHE A 1 202 ? 13.360 -3.416 -0.875 1.00 91.88 202 PHE A C 1
ATOM 1689 O O . PHE A 1 202 ? 13.657 -2.822 0.165 1.00 91.88 202 PHE A O 1
ATOM 1696 N N . TRP A 1 203 ? 12.217 -4.099 -0.982 1.00 94.06 203 TRP A N 1
ATOM 1697 C CA . TRP A 1 203 ? 11.179 -4.026 0.051 1.00 94.06 203 TRP A CA 1
ATOM 1698 C C . TRP A 1 203 ? 11.576 -4.733 1.352 1.00 94.06 203 TRP A C 1
ATOM 1700 O O . TRP A 1 203 ? 11.545 -4.116 2.417 1.00 94.06 203 TRP A O 1
ATOM 1710 N N . LEU A 1 204 ? 11.993 -6.000 1.297 1.00 91.62 204 LEU A N 1
ATOM 1711 C CA . LEU A 1 204 ? 12.359 -6.770 2.490 1.00 91.62 204 LEU A CA 1
ATOM 1712 C C . LEU A 1 204 ? 13.520 -6.143 3.287 1.00 91.62 204 LEU A C 1
ATOM 1714 O O . LEU A 1 204 ? 13.389 -6.042 4.508 1.00 91.62 204 LEU A O 1
ATOM 1718 N N . PRO A 1 205 ? 14.617 -5.653 2.675 1.00 90.88 205 PRO A N 1
ATOM 1719 C CA . PRO A 1 205 ? 15.680 -4.964 3.407 1.00 90.88 205 PRO A CA 1
ATOM 1720 C C . PRO A 1 205 ? 15.180 -3.709 4.132 1.00 90.88 205 PRO A C 1
ATOM 1722 O O . PRO A 1 205 ? 15.591 -3.436 5.266 1.00 90.88 205 PRO A O 1
ATOM 1725 N N . LEU A 1 206 ? 14.247 -2.974 3.520 1.00 90.25 206 LEU A N 1
ATOM 1726 C CA . LEU A 1 206 ? 13.631 -1.798 4.127 1.00 90.25 206 LEU A CA 1
ATOM 1727 C C . LEU A 1 206 ? 12.747 -2.180 5.321 1.00 90.25 206 LEU A C 1
ATOM 1729 O O . LEU A 1 206 ? 12.853 -1.582 6.396 1.00 90.25 206 LEU A O 1
ATOM 1733 N N . VAL A 1 207 ? 11.917 -3.214 5.165 1.00 91.12 207 VAL A N 1
ATOM 1734 C CA . VAL A 1 207 ? 11.063 -3.757 6.232 1.00 91.12 207 VAL A CA 1
ATOM 1735 C C . VAL A 1 207 ? 11.898 -4.305 7.385 1.00 91.12 207 VAL A C 1
ATOM 1737 O O . VAL A 1 207 ? 11.595 -4.028 8.541 1.00 91.12 207 VAL A O 1
ATOM 1740 N N . ASN A 1 208 ? 12.977 -5.033 7.110 1.00 89.38 208 ASN A N 1
ATOM 1741 C CA . ASN A 1 208 ? 13.836 -5.607 8.146 1.00 89.38 208 ASN A CA 1
ATOM 1742 C C . ASN A 1 208 ? 14.545 -4.516 8.958 1.00 89.38 208 ASN A C 1
ATOM 1744 O O . ASN A 1 208 ? 14.590 -4.589 10.186 1.00 89.38 208 ASN A O 1
ATOM 1748 N N . SER A 1 209 ? 15.022 -3.465 8.286 1.00 84.44 209 SER A N 1
ATOM 1749 C CA . SER A 1 209 ? 15.653 -2.310 8.940 1.00 84.44 209 SER A CA 1
ATOM 1750 C C . SER A 1 209 ? 14.668 -1.529 9.819 1.00 84.44 209 SER A C 1
ATOM 1752 O O . SER A 1 209 ? 15.028 -0.993 10.869 1.00 84.44 209 SER A O 1
ATOM 1754 N N . THR A 1 210 ? 13.403 -1.470 9.402 1.00 82.19 210 THR A N 1
ATOM 1755 C CA . THR A 1 210 ? 12.352 -0.703 10.082 1.00 82.19 210 THR A CA 1
ATOM 1756 C C . THR A 1 210 ? 11.679 -1.486 11.201 1.00 82.19 210 THR A C 1
ATOM 1758 O O . THR A 1 210 ? 11.480 -0.936 12.280 1.00 82.19 210 THR A O 1
ATOM 1761 N N . SER A 1 211 ? 11.429 -2.780 11.018 1.00 78.44 211 SER A N 1
ATOM 1762 C CA . SER A 1 211 ? 10.795 -3.655 12.016 1.00 78.44 211 SER A CA 1
ATOM 1763 C C . SER A 1 211 ? 11.627 -3.808 13.290 1.00 78.44 211 SER A C 1
ATOM 1765 O O . SER A 1 211 ? 11.073 -3.989 14.368 1.00 78.44 211 SER A O 1
ATOM 1767 N N . GLN A 1 212 ? 12.954 -3.688 13.193 1.00 71.31 212 GLN A N 1
ATOM 1768 C CA . GLN A 1 212 ? 13.841 -3.693 14.363 1.00 71.31 212 GLN A CA 1
ATOM 1769 C C . GLN A 1 212 ? 13.750 -2.406 15.200 1.00 71.31 212 GLN A C 1
ATOM 1771 O O . GLN A 1 212 ? 14.143 -2.406 16.364 1.00 71.31 212 GLN A O 1
ATOM 1776 N N . THR A 1 213 ? 13.247 -1.310 14.622 1.00 68.75 213 THR A N 1
ATOM 1777 C CA . THR A 1 213 ? 13.280 0.026 15.242 1.00 68.75 213 THR A CA 1
ATOM 1778 C C . THR A 1 213 ? 11.889 0.583 15.553 1.00 68.75 213 THR A C 1
ATOM 1780 O O . THR A 1 213 ? 11.733 1.400 16.462 1.00 68.75 213 THR A O 1
ATOM 1783 N N . ILE A 1 214 ? 10.867 0.166 14.807 1.00 67.75 214 ILE A N 1
ATOM 1784 C CA . ILE A 1 214 ? 9.489 0.627 14.960 1.00 67.75 214 ILE A CA 1
ATOM 1785 C C . ILE A 1 214 ? 8.812 -0.196 16.055 1.00 67.75 214 ILE A C 1
ATOM 1787 O O . ILE A 1 214 ? 8.583 -1.392 15.908 1.00 67.75 214 ILE A O 1
ATOM 1791 N N . CYS A 1 215 ? 8.484 0.464 17.164 1.00 60.59 215 CYS A N 1
ATOM 1792 C CA . CYS A 1 215 ? 7.706 -0.134 18.245 1.00 60.59 215 CYS A CA 1
ATOM 1793 C C . CYS A 1 215 ? 6.209 -0.147 17.893 1.00 60.59 215 CYS A C 1
ATOM 1795 O O . CYS A 1 215 ? 5.739 0.686 17.114 1.00 60.59 215 CYS A O 1
ATOM 1797 N N . SER A 1 216 ? 5.436 -1.024 18.537 1.00 59.81 216 SER A N 1
ATOM 1798 C CA . SER A 1 216 ? 3.973 -1.128 18.402 1.00 59.81 216 SER A CA 1
ATOM 1799 C C . SER A 1 216 ? 3.225 0.179 18.713 1.00 59.81 216 SER A C 1
ATOM 1801 O O . SER A 1 216 ? 2.058 0.321 18.366 1.00 59.81 216 SER A O 1
ATOM 1803 N N . SER A 1 217 ? 3.893 1.135 19.366 1.00 62.38 217 SER A N 1
ATOM 1804 C CA . SER A 1 217 ? 3.379 2.469 19.674 1.00 62.38 217 SER A CA 1
ATOM 1805 C C . SER A 1 217 ? 3.599 3.503 18.564 1.00 62.38 217 SER A C 1
ATOM 1807 O O . SER A 1 217 ? 3.255 4.664 18.768 1.00 62.38 217 SER A O 1
ATOM 1809 N N . ASN A 1 218 ? 4.218 3.144 17.431 1.00 75.31 218 ASN A N 1
ATOM 1810 C CA . ASN A 1 218 ? 4.439 4.104 16.353 1.00 75.31 218 ASN A CA 1
ATOM 1811 C C . ASN A 1 218 ? 3.113 4.488 15.687 1.00 75.31 218 ASN A C 1
ATOM 1813 O O . ASN A 1 218 ? 2.297 3.630 15.334 1.00 75.31 218 ASN A O 1
ATOM 1817 N N . GLU A 1 219 ? 2.916 5.788 15.504 1.00 82.94 219 GLU A N 1
ATOM 1818 C CA . GLU A 1 219 ? 1.723 6.346 14.868 1.00 82.94 219 GLU A CA 1
ATOM 1819 C C . GLU A 1 219 ? 1.836 6.337 13.337 1.00 82.94 219 GLU A C 1
ATOM 1821 O O . GLU A 1 219 ? 0.825 6.342 12.634 1.00 82.94 219 GLU A O 1
ATOM 1826 N N . PHE A 1 220 ? 3.060 6.280 12.805 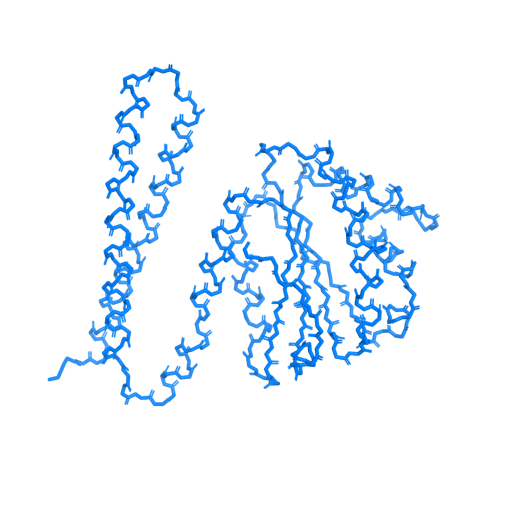1.00 88.94 220 PHE A N 1
ATOM 1827 C CA . PHE A 1 220 ? 3.305 6.408 11.375 1.00 88.94 220 PHE A CA 1
ATOM 1828 C C . PHE A 1 220 ? 3.451 5.064 10.654 1.00 88.94 220 PHE A C 1
ATOM 1830 O O . PHE A 1 220 ? 3.986 4.092 11.194 1.00 88.94 220 PHE A O 1
ATOM 1837 N N . PHE A 1 221 ? 2.989 5.033 9.402 1.00 90.38 221 PHE A N 1
ATOM 1838 C CA . PHE A 1 221 ? 2.978 3.849 8.553 1.00 90.38 221 PHE A CA 1
ATOM 1839 C C . PHE A 1 221 ? 4.123 3.843 7.540 1.00 90.38 221 PHE A C 1
ATOM 1841 O O . PHE A 1 221 ? 4.470 4.888 6.984 1.00 90.38 221 PHE A O 1
ATOM 1848 N N . LEU A 1 222 ? 4.630 2.643 7.249 1.00 93.06 222 LEU A N 1
ATOM 1849 C CA . LEU A 1 222 ? 5.436 2.344 6.068 1.00 93.06 222 LEU A CA 1
ATOM 1850 C C . LEU A 1 222 ? 4.613 1.462 5.131 1.00 93.06 222 LEU A C 1
ATOM 1852 O O . LEU A 1 222 ? 4.482 0.259 5.361 1.00 93.06 222 LEU A O 1
ATOM 1856 N N . LEU A 1 223 ? 4.046 2.057 4.087 1.00 94.06 223 LEU A N 1
ATOM 1857 C CA . LEU A 1 223 ? 3.179 1.343 3.151 1.00 94.06 223 LEU A CA 1
ATOM 1858 C C . LEU A 1 223 ? 3.796 1.311 1.758 1.00 94.06 223 LEU A C 1
ATOM 1860 O O . LEU A 1 223 ? 4.345 2.310 1.297 1.00 94.06 223 LEU A O 1
ATOM 1864 N N . MET A 1 224 ? 3.646 0.188 1.068 1.00 95.88 224 MET A N 1
ATOM 1865 C CA . MET A 1 224 ? 3.956 0.049 -0.350 1.00 95.88 224 MET A CA 1
ATOM 1866 C C . MET A 1 224 ? 2.688 -0.316 -1.119 1.00 95.88 224 MET A C 1
ATOM 1868 O O . MET A 1 224 ? 1.988 -1.255 -0.754 1.00 95.88 224 MET A O 1
ATOM 1872 N N . PHE A 1 225 ? 2.402 0.405 -2.197 1.00 95.25 225 PHE A N 1
ATOM 1873 C CA . PHE A 1 225 ? 1.326 0.094 -3.131 1.00 95.25 225 PHE A CA 1
ATOM 1874 C C . PHE A 1 225 ? 1.920 -0.250 -4.491 1.00 95.25 225 PHE A C 1
ATOM 1876 O O . PHE A 1 225 ? 2.664 0.545 -5.059 1.00 95.25 225 PHE A O 1
ATOM 1883 N N . LEU A 1 226 ? 1.567 -1.417 -5.011 1.00 94.44 226 LEU A N 1
ATOM 1884 C CA . LEU A 1 226 ? 1.918 -1.894 -6.341 1.00 94.44 226 LEU A CA 1
ATOM 1885 C C . LEU A 1 226 ? 0.662 -1.794 -7.213 1.00 94.44 226 LEU A C 1
ATOM 1887 O O . LEU A 1 226 ? -0.349 -2.415 -6.887 1.00 94.44 226 LEU A O 1
ATOM 1891 N N . LEU A 1 227 ? 0.690 -0.987 -8.274 1.00 92.69 227 LEU A N 1
ATOM 1892 C CA . LEU A 1 227 ? -0.443 -0.807 -9.183 1.00 92.69 227 LEU A CA 1
ATOM 1893 C C . LEU A 1 227 ? -0.257 -1.563 -10.493 1.00 92.69 227 LEU A C 1
ATOM 1895 O O . LEU A 1 227 ? 0.563 -1.175 -11.322 1.00 92.69 227 LEU A O 1
ATOM 1899 N N . ASP A 1 228 ? -1.097 -2.574 -10.684 1.00 90.00 228 ASP A N 1
ATOM 1900 C CA . ASP A 1 228 ? -1.260 -3.304 -11.937 1.00 90.00 228 ASP A CA 1
ATOM 1901 C C . ASP A 1 228 ? -2.560 -2.860 -12.623 1.00 90.00 228 ASP A C 1
ATOM 1903 O O . ASP A 1 228 ? -3.675 -3.137 -12.160 1.00 90.00 228 ASP A O 1
ATOM 1907 N N . GLN A 1 229 ? -2.409 -2.120 -13.718 1.00 84.25 229 GLN A N 1
ATOM 1908 C CA . GLN A 1 229 ? -3.534 -1.572 -14.475 1.00 84.25 229 GLN A CA 1
ATOM 1909 C C . GLN A 1 229 ? -4.069 -2.545 -15.522 1.00 84.25 229 GLN A C 1
ATOM 1911 O O . GLN A 1 229 ? -5.243 -2.457 -15.877 1.00 84.25 229 GLN A O 1
ATOM 1916 N N . ASP A 1 230 ? -3.228 -3.467 -15.988 1.00 83.50 230 ASP A N 1
ATOM 1917 C CA . ASP A 1 230 ? -3.539 -4.363 -17.101 1.00 83.50 230 ASP A CA 1
ATOM 1918 C C . ASP A 1 230 ? -3.969 -5.759 -16.632 1.00 83.50 230 ASP A C 1
ATOM 1920 O O . ASP A 1 230 ? -4.481 -6.563 -17.415 1.00 83.50 230 ASP A O 1
ATOM 1924 N N . GLY A 1 231 ? -3.808 -6.050 -15.343 1.00 78.62 231 GLY A N 1
ATOM 1925 C CA . GLY A 1 231 ? -4.121 -7.342 -14.750 1.00 78.62 231 GLY A CA 1
ATOM 1926 C C . GLY A 1 231 ? -3.070 -8.397 -15.085 1.00 78.62 231 GLY A C 1
ATOM 1927 O O . GLY A 1 231 ? -3.385 -9.591 -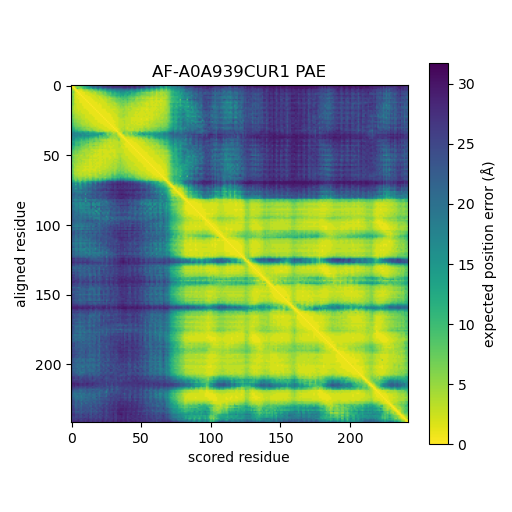15.044 1.00 78.62 231 GLY A O 1
ATOM 1928 N N . CYS A 1 232 ? -1.850 -7.982 -15.446 1.00 77.75 232 CYS A N 1
ATOM 1929 C CA . CYS A 1 232 ? -0.762 -8.879 -15.829 1.00 77.75 232 CYS A CA 1
ATOM 1930 C C . CYS A 1 232 ? -0.345 -9.787 -14.667 1.00 77.75 232 CYS A C 1
ATOM 1932 O O . CYS A 1 232 ? 0.008 -10.948 -14.879 1.00 77.75 232 CYS A O 1
ATOM 1934 N N . VAL A 1 233 ? -0.494 -9.309 -13.432 1.00 75.75 233 VAL A N 1
ATOM 1935 C CA . VAL A 1 233 ? -0.106 -10.033 -12.222 1.00 75.75 233 VAL A CA 1
ATOM 1936 C C . VAL A 1 233 ? -0.997 -11.254 -11.964 1.00 75.75 233 VAL A C 1
ATOM 1938 O O . VAL A 1 233 ? -0.569 -12.194 -11.306 1.00 75.75 233 VAL A O 1
ATOM 1941 N N . ASN A 1 234 ? -2.192 -11.331 -12.567 1.00 71.06 234 ASN A N 1
ATOM 1942 C CA . ASN A 1 234 ? -3.032 -12.539 -12.508 1.00 71.06 234 ASN A CA 1
ATOM 1943 C C . ASN A 1 234 ? -2.366 -13.772 -13.148 1.00 71.06 234 ASN A C 1
ATOM 1945 O O . ASN A 1 234 ? -2.833 -14.893 -12.955 1.00 71.06 234 ASN A O 1
ATOM 1949 N N . THR A 1 235 ? -1.325 -13.563 -13.957 1.00 70.94 235 THR A N 1
ATOM 1950 C CA . THR A 1 235 ? -0.547 -14.638 -14.585 1.00 70.94 235 THR A CA 1
ATOM 1951 C C . THR A 1 235 ? 0.682 -15.046 -13.774 1.00 70.94 235 THR A C 1
ATOM 1953 O O . THR A 1 235 ? 1.338 -16.019 -14.137 1.00 70.94 235 THR A O 1
ATOM 1956 N N . TRP A 1 236 ? 0.988 -14.326 -12.691 1.00 78.62 236 TRP A N 1
ATOM 1957 C CA . TRP A 1 236 ? 2.165 -14.544 -11.851 1.00 78.62 236 TRP A CA 1
ATOM 1958 C C . TRP A 1 236 ? 1.803 -15.375 -10.625 1.00 78.62 236 TRP A C 1
ATOM 1960 O O . TRP A 1 236 ? 0.685 -15.295 -10.108 1.00 78.62 236 TRP A O 1
ATOM 1970 N N . ASN A 1 237 ? 2.750 -16.174 -10.137 1.00 65.81 237 ASN A N 1
ATOM 1971 C CA . ASN A 1 237 ? 2.520 -17.030 -8.979 1.00 65.81 237 ASN A CA 1
ATOM 1972 C C . ASN A 1 237 ? 2.851 -16.276 -7.685 1.00 65.81 237 ASN A C 1
ATOM 1974 O O . ASN A 1 237 ? 3.849 -16.555 -7.021 1.00 65.81 237 ASN A O 1
ATOM 1978 N N . LEU A 1 238 ? 2.027 -15.280 -7.351 1.00 68.62 238 LEU A N 1
ATOM 1979 C CA . LEU A 1 238 ? 2.194 -14.505 -6.125 1.00 68.62 238 LEU A CA 1
ATOM 1980 C C . LEU A 1 238 ? 1.511 -15.180 -4.937 1.00 68.62 238 LEU A C 1
ATOM 1982 O O . LEU A 1 238 ? 0.304 -15.424 -4.947 1.00 68.62 238 LEU A O 1
ATOM 1986 N N . GLU A 1 239 ? 2.282 -15.421 -3.879 1.00 63.88 239 GLU A N 1
ATOM 1987 C CA . GLU A 1 239 ? 1.739 -15.790 -2.576 1.00 63.88 239 GLU A CA 1
ATOM 1988 C C . GLU A 1 239 ? 1.209 -14.533 -1.878 1.00 63.88 239 GLU A C 1
ATOM 1990 O O . GLU A 1 239 ? 1.961 -13.620 -1.528 1.00 63.88 239 GLU A O 1
ATOM 1995 N N . PHE A 1 240 ? -0.107 -14.471 -1.693 1.00 59.00 240 PHE A N 1
ATOM 1996 C CA . PHE A 1 240 ? -0.749 -13.415 -0.921 1.00 59.00 240 PHE A CA 1
ATOM 1997 C C . PHE A 1 240 ? -0.744 -13.800 0.557 1.00 59.00 240 PHE A C 1
ATOM 1999 O O . PHE A 1 240 ? -1.086 -14.926 0.912 1.00 59.00 240 PHE A O 1
ATOM 2006 N N . ALA A 1 241 ? -0.350 -12.865 1.420 1.00 56.22 241 ALA A N 1
ATOM 2007 C CA . ALA A 1 241 ? -0.516 -13.042 2.854 1.00 56.22 241 ALA A CA 1
ATOM 2008 C C . ALA A 1 241 ? -1.996 -12.835 3.214 1.00 56.22 241 ALA A C 1
ATOM 2010 O O . ALA A 1 241 ? -2.540 -11.768 2.920 1.00 56.22 241 ALA A O 1
ATOM 2011 N N . ASP A 1 242 ? -2.608 -13.851 3.828 1.00 34.97 242 ASP A N 1
ATOM 2012 C CA . ASP A 1 242 ? -3.951 -13.782 4.424 1.00 34.97 242 ASP A CA 1
ATOM 2013 C C . ASP A 1 242 ? -4.027 -12.774 5.591 1.00 34.97 242 ASP A C 1
ATOM 2015 O O . ASP A 1 242 ? -3.044 -12.645 6.372 1.00 34.97 242 ASP A O 1
#

Mean predicted aligned error: 13.69 Å

Radius of gyration: 21.23 Å; Cα contacts (8 Å, |Δi|>4): 253; chains: 1; bounding box: 68×32×56 Å

pLDDT: mean 81.57, std 11.29, range [34.97, 95.88]

Foldseek 3Di:
DPDLVVLVVVLVVLVVLLVVLVVVLVVLVVVLVVDPDPVVNVVSVVVSVVSVVVSVVSVVVSVVSVVVSPPDPVVVLVVQLVCPVVLVVLLVCVVQDQEEEDEQADAAPSCSVVSVVSSVVSQDVQDPDDEQEDECLPPCNQPDVVVVLQSLCVVLVHDRPDDSLVSLVSVLVVLQREAYEYEYPDCVNHDLVVVVCCVPVPVVVSCVSNVVRDDPPRSYHHYYYYYHNHRPCVVPDDDDDD

Secondary structure (DSSP, 8-state):
---HHHHHHHHHHHHHHHHHHHHHHHHHHHHHHH---HHHHHHHHHHHHHHHHHHHHHHHHHHHHHHH-TT-HHHHHHHHTT-HHHHHHHHHHHHH-SEEEEEEE-STTS-HHHHHHHHHTTS-TT--PPPEEEETTSTTTTT-HHHHHHHHHHHTTPPTT--HHHHHHHHHHHTTTS-EEEEEE-GGGS-HHHHHHIIIIIIHHHHHHHHTT--TT----EEEEEEESS-GGGGS------